Protein AF-A0A397FVL8-F1 (afdb_monomer_lite)

Structure (mmCIF, N/CA/C/O backbone):
data_AF-A0A397FVL8-F1
#
_entry.id   AF-A0A397FVL8-F1
#
loop_
_atom_site.group_PDB
_atom_site.id
_atom_site.type_symbol
_atom_site.label_atom_id
_atom_site.label_alt_id
_atom_site.label_comp_id
_atom_site.label_asym_id
_atom_site.label_entity_id
_atom_site.label_seq_id
_atom_site.pdbx_PDB_ins_code
_atom_site.Cartn_x
_atom_site.Cartn_y
_atom_site.Cartn_z
_atom_site.occupancy
_atom_site.B_iso_or_equiv
_atom_site.auth_seq_id
_atom_site.auth_comp_id
_atom_site.auth_asym_id
_atom_site.auth_atom_id
_atom_site.pdbx_PDB_model_num
ATOM 1 N N . MET A 1 1 ? -12.033 19.645 -13.662 1.00 43.03 1 MET A N 1
ATOM 2 C CA . MET A 1 1 ? -12.913 18.480 -13.437 1.00 43.03 1 MET A CA 1
ATOM 3 C C . MET A 1 1 ? -12.127 17.500 -12.601 1.00 43.03 1 MET A C 1
ATOM 5 O O . MET A 1 1 ? -11.025 17.160 -13.010 1.00 43.03 1 MET A O 1
ATOM 9 N N . SER A 1 2 ? -12.630 17.133 -11.425 1.00 49.84 2 SER A N 1
ATOM 10 C CA . SER A 1 2 ? -11.984 16.103 -10.616 1.00 49.84 2 SER A CA 1
ATOM 11 C C . SER A 1 2 ? -12.152 14.755 -11.331 1.00 49.84 2 SER A C 1
ATOM 13 O O . SER A 1 2 ? -13.277 14.443 -11.724 1.00 49.84 2 SER A O 1
ATOM 15 N N . PRO A 1 3 ? -11.069 14.006 -11.574 1.00 60.00 3 PRO A N 1
ATOM 16 C CA . PRO A 1 3 ? -11.120 12.704 -12.240 1.00 60.00 3 PRO A CA 1
ATOM 17 C C . PRO A 1 3 ? -12.027 11.721 -11.488 1.00 60.00 3 PRO A C 1
ATOM 19 O O . PRO A 1 3 ? -12.000 11.643 -10.261 1.00 60.00 3 PRO A O 1
ATOM 22 N N . THR A 1 4 ? -12.842 10.981 -12.236 1.00 72.25 4 THR A N 1
ATOM 23 C CA . THR A 1 4 ? -13.788 9.994 -11.704 1.00 72.25 4 THR A CA 1
ATOM 24 C C . THR A 1 4 ? -13.119 8.632 -11.491 1.00 72.25 4 THR A C 1
ATOM 26 O O . THR A 1 4 ? -12.040 8.349 -12.012 1.00 72.25 4 THR A O 1
ATOM 29 N N . ILE A 1 5 ? -13.784 7.724 -10.770 1.00 75.56 5 ILE A N 1
ATOM 30 C CA . ILE A 1 5 ? -13.320 6.334 -10.566 1.00 75.56 5 ILE A CA 1
ATOM 31 C C . ILE A 1 5 ? -13.047 5.614 -11.901 1.00 75.56 5 ILE A C 1
ATOM 33 O O . ILE A 1 5 ? -12.124 4.800 -11.998 1.00 75.56 5 ILE A O 1
ATOM 37 N N . VAL A 1 6 ? -13.854 5.897 -12.929 1.00 72.88 6 VAL A N 1
ATOM 38 C CA . VAL A 1 6 ? -13.701 5.317 -14.273 1.00 72.88 6 VAL A CA 1
ATOM 39 C C . VAL A 1 6 ? -12.415 5.819 -14.922 1.00 72.88 6 VAL A C 1
ATOM 41 O O . VAL A 1 6 ? -11.665 5.022 -15.488 1.00 72.88 6 VAL A O 1
ATOM 44 N N . ASP A 1 7 ? -12.116 7.107 -14.755 1.00 82.06 7 ASP A N 1
ATOM 45 C CA . ASP A 1 7 ? -10.897 7.720 -15.278 1.00 82.06 7 ASP A CA 1
ATOM 46 C C . ASP A 1 7 ? -9.655 7.102 -14.627 1.00 82.06 7 ASP A C 1
ATOM 48 O O . ASP A 1 7 ? -8.722 6.724 -15.328 1.00 82.06 7 ASP A O 1
ATOM 52 N N . VAL A 1 8 ? -9.667 6.887 -13.307 1.00 83.12 8 VAL A N 1
ATOM 53 C CA . VAL A 1 8 ? -8.550 6.259 -12.577 1.00 83.12 8 VAL A CA 1
ATOM 54 C C . VAL A 1 8 ? -8.207 4.870 -13.127 1.00 83.12 8 VAL A C 1
ATOM 56 O O . VAL A 1 8 ? -7.038 4.572 -13.378 1.00 83.12 8 VAL A O 1
ATOM 59 N N . LYS A 1 9 ? -9.213 4.015 -13.351 1.00 86.44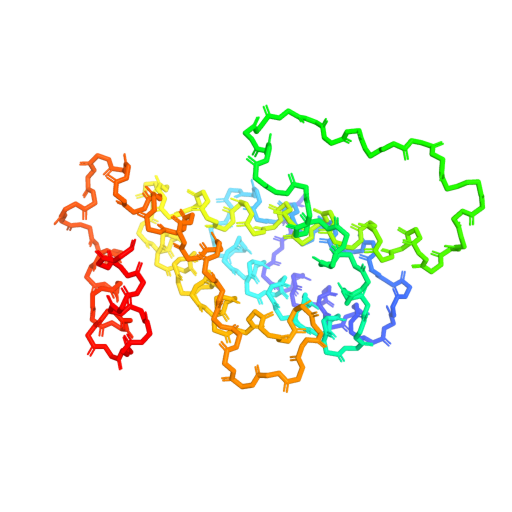 9 LYS A N 1
ATOM 60 C CA . LYS A 1 9 ? -8.989 2.661 -13.887 1.00 86.44 9 LYS A CA 1
ATOM 61 C C . LYS A 1 9 ? -8.515 2.684 -15.338 1.00 86.44 9 LYS A C 1
ATOM 63 O O . LYS A 1 9 ? -7.680 1.866 -15.719 1.00 86.44 9 LYS A O 1
ATOM 68 N N . HIS A 1 10 ? -9.036 3.609 -16.144 1.00 86.38 10 HIS A N 1
ATOM 69 C CA . HIS A 1 10 ? -8.598 3.774 -17.526 1.00 86.38 10 HIS A CA 1
ATOM 70 C C . HIS A 1 10 ? -7.135 4.235 -17.599 1.00 86.38 10 HIS A C 1
ATOM 72 O O . HIS A 1 10 ? -6.358 3.699 -18.389 1.00 86.38 10 HIS A O 1
ATOM 78 N N . LEU A 1 11 ? -6.737 5.168 -16.727 1.00 86.69 11 LEU A N 1
ATOM 79 C CA . LEU A 1 11 ? -5.349 5.612 -16.600 1.00 86.69 11 LEU A CA 1
ATOM 80 C C . LEU A 1 11 ? -4.424 4.466 -16.165 1.00 86.69 11 LEU A C 1
ATOM 82 O O . LEU A 1 11 ? -3.360 4.299 -16.755 1.00 86.69 11 LEU A O 1
ATOM 86 N N . GLU A 1 12 ? -4.836 3.634 -15.201 1.00 87.88 12 GLU A N 1
ATOM 87 C CA . GLU A 1 12 ? -4.066 2.446 -14.799 1.00 87.88 12 GLU A CA 1
ATOM 88 C C . GLU A 1 12 ? -3.819 1.493 -15.978 1.00 87.88 12 GLU A C 1
ATOM 90 O O . GLU A 1 12 ? -2.680 1.079 -16.204 1.00 87.88 12 GLU A O 1
ATOM 95 N N . ALA A 1 13 ? -4.869 1.146 -16.730 1.00 87.81 13 ALA A N 1
ATOM 96 C CA . ALA A 1 13 ? -4.757 0.245 -17.876 1.00 87.81 13 ALA A CA 1
ATOM 97 C C . ALA A 1 13 ? -3.792 0.805 -18.929 1.00 87.81 13 ALA A C 1
ATOM 99 O O . ALA A 1 13 ? -2.871 0.115 -19.363 1.00 87.81 13 ALA A O 1
ATOM 100 N N . LYS A 1 14 ? -3.934 2.095 -19.244 1.00 87.25 14 LYS A N 1
ATOM 101 C CA . LYS A 1 14 ? -3.094 2.800 -20.212 1.00 87.25 14 LYS A CA 1
ATOM 102 C C . LYS A 1 14 ? -1.607 2.796 -19.833 1.00 87.25 14 LYS A C 1
ATOM 104 O O . LYS A 1 14 ? -0.758 2.625 -20.702 1.00 87.25 14 LYS A O 1
ATOM 109 N N . ILE A 1 15 ? -1.283 2.954 -18.547 1.00 87.56 15 ILE A N 1
ATOM 110 C CA . ILE A 1 15 ? 0.105 2.895 -18.051 1.00 87.56 15 ILE A CA 1
ATOM 111 C C . ILE A 1 15 ? 0.676 1.475 -18.165 1.00 87.56 15 ILE A C 1
ATOM 113 O O . ILE A 1 15 ? 1.846 1.300 -18.500 1.00 87.56 15 ILE A O 1
ATOM 117 N N . LYS A 1 16 ? -0.135 0.448 -17.886 1.00 85.81 16 LYS A N 1
ATOM 118 C CA . LYS A 1 16 ? 0.300 -0.953 -17.990 1.00 85.81 16 LYS A CA 1
ATOM 119 C C . LYS A 1 16 ? 0.547 -1.382 -19.437 1.00 85.81 16 LYS A C 1
ATOM 121 O O . LYS A 1 16 ? 1.455 -2.181 -19.662 1.00 85.81 16 LYS A O 1
ATOM 126 N N . GLU A 1 17 ? -0.231 -0.851 -20.381 1.00 86.81 17 GLU A N 1
ATOM 127 C CA . GLU A 1 17 ? -0.099 -1.110 -21.820 1.00 86.81 17 GLU A CA 1
ATOM 128 C C . GLU A 1 17 ? 1.160 -0.475 -22.427 1.00 86.81 17 GLU A C 1
ATOM 130 O O . GLU A 1 17 ? 1.888 -1.158 -23.149 1.00 86.81 17 GLU A O 1
ATOM 135 N N . ASP A 1 18 ? 1.447 0.796 -22.118 1.00 77.62 18 ASP A N 1
ATOM 136 C CA . ASP A 1 18 ? 2.631 1.501 -22.627 1.00 77.62 18 ASP A CA 1
ATOM 137 C C . ASP A 1 18 ? 3.356 2.281 -21.507 1.00 77.62 18 ASP A C 1
ATOM 139 O O . ASP A 1 18 ? 2.818 3.272 -20.994 1.0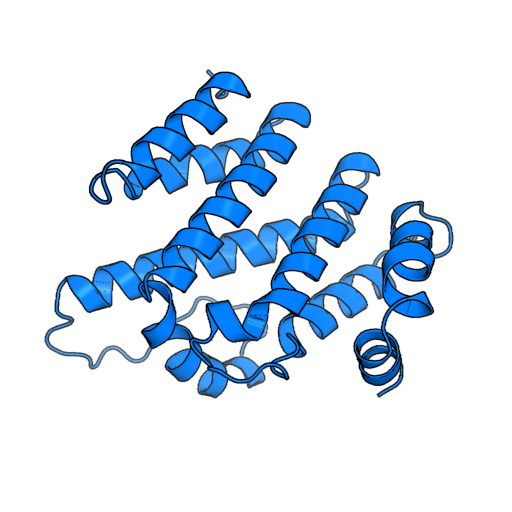0 77.62 18 ASP A O 1
ATOM 143 N N . PRO A 1 19 ? 4.611 1.912 -21.166 1.00 74.19 19 PRO A N 1
ATOM 144 C CA . PRO A 1 19 ? 5.439 2.635 -20.197 1.00 74.19 19 PRO A CA 1
ATOM 145 C C . PRO A 1 19 ? 5.617 4.128 -20.507 1.00 74.19 19 PRO A C 1
ATOM 147 O O . PRO A 1 19 ? 5.852 4.923 -19.598 1.00 74.19 19 PRO A O 1
ATOM 150 N N . LYS A 1 20 ? 5.456 4.562 -21.767 1.00 76.56 20 LYS A N 1
ATOM 151 C CA . LYS A 1 20 ? 5.494 5.989 -22.144 1.00 76.56 20 LYS A CA 1
ATOM 152 C C . LYS A 1 20 ? 4.400 6.812 -21.470 1.00 76.56 20 LYS A C 1
ATOM 154 O O . LYS A 1 20 ? 4.516 8.034 -21.372 1.00 76.56 20 LYS A O 1
ATOM 1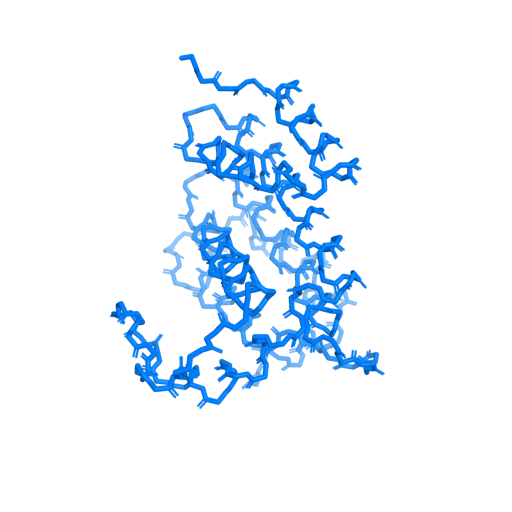59 N N . HIS A 1 21 ? 3.339 6.164 -21.000 1.00 83.25 21 HIS A N 1
ATOM 160 C CA . HIS A 1 21 ? 2.269 6.808 -20.258 1.00 83.25 21 HIS A CA 1
ATOM 161 C C . HIS A 1 21 ? 2.553 6.926 -18.757 1.00 83.25 21 HIS A C 1
ATOM 163 O O . HIS A 1 21 ? 1.685 7.408 -18.043 1.00 83.25 21 HIS A O 1
ATOM 169 N N . ALA A 1 22 ? 3.754 6.595 -18.264 1.00 80.69 22 ALA A N 1
ATOM 170 C CA . ALA A 1 22 ? 4.102 6.705 -16.843 1.00 80.69 22 ALA A CA 1
ATOM 171 C C . ALA A 1 22 ? 3.806 8.087 -16.224 1.00 80.69 22 ALA A C 1
ATOM 173 O O . ALA A 1 22 ? 3.403 8.156 -15.070 1.00 80.69 22 ALA A O 1
ATOM 174 N N . ASN A 1 23 ? 3.894 9.185 -16.985 1.00 83.44 23 ASN A N 1
ATOM 175 C CA . ASN A 1 23 ? 3.530 10.528 -16.501 1.00 83.44 23 ASN A CA 1
ATOM 176 C C . ASN A 1 23 ? 2.049 10.661 -16.086 1.00 83.44 23 ASN A C 1
ATOM 178 O O . ASN A 1 23 ? 1.703 11.524 -15.283 1.00 83.44 23 ASN A O 1
ATOM 182 N N . GLU A 1 24 ? 1.166 9.801 -16.599 1.00 86.81 24 GLU A N 1
ATOM 183 C CA . GLU A 1 24 ? -0.246 9.734 -16.207 1.00 86.81 24 GLU A CA 1
ATOM 184 C C . GLU A 1 24 ? -0.424 9.270 -14.748 1.00 86.81 24 GLU A C 1
ATOM 186 O O . GLU A 1 24 ? -1.456 9.552 -14.138 1.00 86.81 24 GLU A O 1
ATOM 191 N N . LEU A 1 25 ? 0.601 8.644 -14.149 1.00 88.00 25 LEU A N 1
ATOM 192 C CA . LEU A 1 25 ? 0.667 8.325 -12.718 1.00 88.00 25 LEU A CA 1
ATOM 193 C C . LEU A 1 25 ? 0.395 9.566 -11.855 1.00 88.00 25 LEU A C 1
ATOM 195 O O . LEU A 1 25 ? -0.306 9.472 -10.849 1.00 88.00 25 LEU A O 1
ATOM 199 N N . LEU A 1 26 ? 0.895 10.735 -12.276 1.00 87.50 26 LEU A N 1
ATOM 200 C CA . LEU A 1 26 ? 0.718 11.998 -11.558 1.00 87.50 26 LEU A CA 1
ATOM 201 C C . LEU A 1 26 ? -0.757 12.368 -11.422 1.00 87.50 26 LEU A C 1
ATOM 203 O O . LEU A 1 26 ? -1.184 12.786 -10.350 1.00 87.50 26 LEU A O 1
ATOM 207 N N . LYS A 1 27 ? -1.554 12.124 -12.467 1.00 88.31 27 LYS A N 1
ATOM 208 C CA . LYS A 1 27 ? -2.996 12.394 -12.438 1.00 88.31 27 LYS A CA 1
ATOM 209 C C . LYS A 1 27 ? -3.698 11.494 -11.431 1.00 88.31 27 LYS A C 1
ATOM 211 O O . LYS A 1 27 ? -4.581 11.950 -10.712 1.00 88.31 27 LYS A O 1
ATOM 216 N N . ILE A 1 28 ? -3.280 10.230 -11.322 1.00 87.94 28 ILE A N 1
ATOM 217 C CA . ILE A 1 28 ? -3.819 9.309 -10.313 1.00 87.94 28 ILE A CA 1
ATOM 218 C C . ILE A 1 28 ? -3.410 9.763 -8.900 1.00 87.94 28 ILE A C 1
ATOM 220 O O . ILE A 1 28 ? -4.226 9.734 -7.982 1.00 87.94 28 ILE A O 1
ATOM 224 N N . MET A 1 29 ? -2.184 10.258 -8.712 1.00 86.75 29 MET A N 1
ATOM 225 C CA . MET A 1 29 ? -1.751 10.824 -7.426 1.00 86.75 29 MET A CA 1
ATOM 226 C C . MET A 1 29 ? -2.513 12.103 -7.050 1.00 86.75 29 MET A C 1
ATOM 228 O O . MET A 1 29 ? -2.795 12.324 -5.874 1.00 86.75 29 MET A O 1
ATOM 232 N N . GLU A 1 30 ? -2.893 12.933 -8.022 1.00 87.44 30 GLU A N 1
ATOM 233 C CA . GLU A 1 30 ? -3.772 14.086 -7.790 1.00 87.44 30 GLU A CA 1
ATOM 234 C C . GLU A 1 30 ? -5.178 13.653 -7.352 1.00 87.44 30 GLU A C 1
ATOM 236 O O . GLU A 1 30 ? -5.755 14.288 -6.469 1.00 87.44 30 GLU A O 1
ATOM 241 N N . CYS A 1 31 ? -5.702 12.537 -7.882 1.00 86.12 31 CYS A N 1
ATOM 242 C CA . CYS A 1 31 ? -6.994 11.977 -7.458 1.00 86.12 31 CYS A CA 1
ATOM 243 C C . CYS A 1 31 ? -7.014 11.654 -5.961 1.00 86.12 31 CYS A C 1
ATOM 245 O O . CYS A 1 31 ? -8.029 11.873 -5.306 1.00 86.12 31 CYS A O 1
ATOM 247 N N . MET A 1 32 ? -5.899 11.153 -5.411 1.00 86.19 32 MET A N 1
ATOM 248 C CA . MET A 1 32 ? -5.799 10.867 -3.976 1.00 86.19 32 MET A CA 1
ATOM 249 C C . MET A 1 32 ? -6.008 12.122 -3.128 1.00 86.19 32 MET A C 1
ATOM 251 O O . MET A 1 32 ? -6.600 12.049 -2.064 1.00 86.19 32 MET A O 1
ATOM 255 N N . LYS A 1 33 ? -5.545 13.285 -3.591 1.00 83.19 33 LYS A N 1
ATOM 256 C CA . LYS A 1 33 ? -5.675 14.552 -2.855 1.00 83.19 33 LYS A CA 1
ATOM 257 C C . LYS A 1 33 ? -7.033 15.231 -3.072 1.00 83.19 33 LYS A C 1
ATOM 259 O O . LYS A 1 33 ? -7.261 16.320 -2.550 1.00 83.19 33 LYS A O 1
ATOM 264 N N . GLY A 1 34 ? -7.900 14.638 -3.890 1.00 79.81 34 GLY A N 1
ATOM 265 C CA . GLY A 1 34 ? -9.208 15.185 -4.220 1.00 79.81 34 GLY A CA 1
ATOM 266 C C . GLY A 1 34 ? -10.215 15.070 -3.074 1.00 79.81 34 GLY A C 1
ATOM 267 O O . GLY A 1 34 ? -10.059 14.284 -2.148 1.00 79.81 34 GLY A O 1
ATOM 268 N N . HIS A 1 35 ? -11.301 15.839 -3.174 1.00 77.19 35 HIS A N 1
ATOM 269 C CA . HIS A 1 35 ? -12.401 15.804 -2.201 1.00 77.19 35 HIS A CA 1
ATOM 270 C C . HIS A 1 35 ? -13.307 14.565 -2.329 1.00 77.19 35 HIS A C 1
ATOM 272 O O . HIS A 1 35 ? -14.053 14.254 -1.402 1.00 77.19 35 HIS A O 1
ATOM 278 N N . ASP A 1 36 ? -13.275 13.869 -3.471 1.00 87.50 36 ASP A N 1
ATOM 279 C CA . ASP A 1 36 ? -14.060 12.652 -3.682 1.00 87.50 36 ASP A CA 1
ATOM 280 C C . ASP A 1 36 ? -13.340 11.442 -3.076 1.00 87.50 36 ASP A C 1
ATOM 282 O O . ASP A 1 36 ? -12.400 10.894 -3.654 1.00 87.50 36 ASP A O 1
ATOM 286 N N . LYS A 1 37 ? -13.825 11.006 -1.910 1.00 87.38 37 LYS A N 1
ATOM 287 C CA . LYS A 1 37 ? -13.277 9.873 -1.153 1.00 87.38 37 LYS A CA 1
ATOM 288 C C . LYS A 1 37 ? -13.296 8.567 -1.947 1.00 87.38 37 LYS A C 1
ATOM 290 O O . LYS A 1 37 ? -12.355 7.784 -1.855 1.00 87.38 37 LYS A O 1
ATOM 295 N N . ALA A 1 38 ? -14.335 8.323 -2.746 1.00 88.12 38 ALA A N 1
ATOM 296 C CA . ALA A 1 38 ? -14.442 7.086 -3.511 1.00 88.12 38 ALA A CA 1
ATOM 297 C C . ALA A 1 38 ? -13.418 7.059 -4.657 1.00 88.12 38 ALA A C 1
ATOM 299 O O . ALA A 1 38 ? -12.767 6.036 -4.889 1.00 88.12 38 ALA A O 1
ATOM 300 N N . ALA A 1 39 ? -13.215 8.200 -5.323 1.00 87.50 39 ALA A N 1
ATOM 301 C CA . ALA A 1 39 ? -12.143 8.367 -6.302 1.00 87.50 39 ALA A CA 1
ATOM 302 C C . ALA A 1 39 ? -10.751 8.272 -5.655 1.00 87.50 39 ALA A C 1
ATOM 304 O O . ALA A 1 39 ? -9.866 7.622 -6.212 1.00 87.50 39 ALA A O 1
ATOM 305 N N . ALA A 1 40 ? -10.566 8.841 -4.462 1.00 89.69 40 ALA A N 1
ATOM 306 C CA . ALA A 1 40 ? -9.307 8.798 -3.723 1.00 89.69 40 ALA A CA 1
ATOM 307 C C . ALA A 1 40 ? -8.929 7.360 -3.305 1.00 89.69 40 ALA A C 1
ATOM 309 O O . ALA A 1 40 ? -7.795 6.927 -3.524 1.00 89.69 40 ALA A O 1
ATOM 310 N N . ILE A 1 41 ? -9.889 6.574 -2.801 1.00 91.38 41 ILE A N 1
ATOM 311 C CA . ILE A 1 41 ? -9.707 5.141 -2.504 1.00 91.38 41 ILE A CA 1
ATOM 312 C C . ILE A 1 41 ? -9.365 4.364 -3.781 1.00 91.38 41 ILE A C 1
ATOM 314 O O . ILE A 1 41 ? -8.419 3.573 -3.798 1.00 91.38 41 ILE A O 1
ATOM 318 N N . ALA A 1 42 ? -10.099 4.601 -4.874 1.00 90.12 42 ALA A N 1
ATOM 319 C CA . ALA A 1 42 ? -9.818 3.956 -6.154 1.00 90.12 42 ALA A CA 1
ATOM 320 C C . ALA A 1 42 ? -8.404 4.288 -6.662 1.00 90.12 42 ALA A C 1
ATOM 322 O O . ALA A 1 42 ? -7.717 3.409 -7.191 1.00 90.12 42 ALA A O 1
ATOM 323 N N . ALA A 1 43 ? -7.953 5.527 -6.465 1.00 91.50 43 ALA A N 1
ATOM 324 C C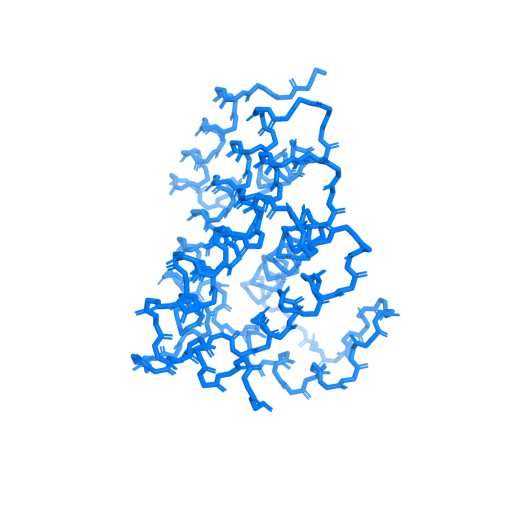A . ALA A 1 43 ? -6.617 5.982 -6.821 1.00 91.50 43 ALA A CA 1
ATOM 325 C C . ALA A 1 43 ? -5.533 5.277 -6.003 1.00 91.50 43 ALA A C 1
ATOM 327 O O . ALA A 1 43 ? -4.596 4.749 -6.599 1.00 91.50 43 ALA A O 1
ATOM 328 N N . VAL A 1 44 ? -5.694 5.166 -4.679 1.00 92.62 44 VAL A N 1
ATOM 329 C CA . VAL A 1 44 ? -4.762 4.416 -3.817 1.00 92.62 44 VAL A CA 1
ATOM 330 C C . VAL A 1 44 ? -4.604 2.977 -4.286 1.00 92.62 44 VAL A C 1
ATOM 332 O O . VAL A 1 44 ? -3.486 2.497 -4.473 1.00 92.62 44 VAL A O 1
ATOM 335 N N . GLN A 1 45 ? -5.724 2.296 -4.531 1.00 92.25 45 GLN A N 1
ATOM 336 C CA . GLN A 1 45 ? -5.703 0.901 -4.960 1.00 92.25 45 GLN A CA 1
ATOM 337 C C . GLN A 1 45 ? -5.041 0.733 -6.334 1.00 92.25 45 GLN A C 1
ATOM 339 O O . GLN A 1 45 ? -4.324 -0.239 -6.569 1.00 92.25 45 GLN A O 1
ATOM 344 N N . SER A 1 46 ? -5.256 1.686 -7.242 1.00 91.44 46 SER A N 1
ATOM 345 C CA . SER A 1 46 ? -4.654 1.669 -8.580 1.00 91.44 46 SER A CA 1
ATOM 346 C C . SER A 1 46 ? -3.154 1.957 -8.533 1.00 91.44 46 SER A C 1
ATOM 348 O O . SER A 1 46 ? -2.372 1.228 -9.139 1.00 91.44 46 SER A O 1
ATOM 350 N N . LEU A 1 47 ? -2.729 2.945 -7.741 1.00 91.75 47 LEU A N 1
ATOM 351 C CA . LEU A 1 47 ? -1.315 3.268 -7.535 1.00 91.75 47 LEU A CA 1
ATOM 352 C C . LEU A 1 47 ? -0.559 2.116 -6.885 1.00 91.75 47 LEU A C 1
ATOM 354 O O . LEU A 1 47 ? 0.513 1.763 -7.367 1.00 91.75 47 LEU A O 1
ATOM 358 N N . ARG A 1 48 ? -1.134 1.464 -5.867 1.00 92.12 48 ARG A N 1
ATOM 359 C CA . ARG A 1 48 ? -0.545 0.259 -5.268 1.00 92.12 48 ARG A CA 1
ATOM 360 C C . ARG A 1 48 ? -0.241 -0.795 -6.339 1.00 92.12 48 ARG A C 1
ATOM 362 O O . ARG A 1 48 ? 0.883 -1.289 -6.410 1.00 92.12 48 ARG A O 1
ATOM 369 N N . ARG A 1 49 ? -1.220 -1.115 -7.195 1.00 91.06 49 ARG A N 1
ATOM 370 C CA . ARG A 1 49 ? -1.052 -2.102 -8.277 1.00 91.06 49 ARG A CA 1
ATOM 371 C C . ARG A 1 49 ? -0.017 -1.670 -9.313 1.00 91.06 49 ARG A C 1
ATOM 373 O O . ARG A 1 49 ? 0.713 -2.522 -9.809 1.00 91.06 49 ARG A O 1
ATOM 380 N N . LEU A 1 50 ? 0.046 -0.383 -9.650 1.00 90.56 50 LEU A N 1
ATOM 381 C CA . LEU A 1 50 ? 1.048 0.150 -10.577 1.00 90.56 50 LEU A CA 1
ATOM 382 C C . LEU A 1 50 ? 2.456 0.055 -9.993 1.00 90.56 50 LEU A C 1
ATOM 384 O O . LEU A 1 50 ? 3.349 -0.467 -10.650 1.00 90.56 50 LEU A O 1
ATOM 388 N N . PHE A 1 51 ? 2.657 0.484 -8.748 1.00 89.00 51 PHE A N 1
ATOM 389 C CA . PHE A 1 51 ? 3.966 0.387 -8.105 1.00 89.00 51 PHE A CA 1
ATOM 390 C C . PHE A 1 51 ? 4.411 -1.060 -7.912 1.00 89.00 51 PHE A C 1
ATOM 392 O O . PHE A 1 51 ? 5.591 -1.348 -8.094 1.00 89.00 51 PHE A O 1
ATOM 399 N N . LEU A 1 52 ? 3.493 -1.981 -7.603 1.00 86.06 52 LEU A N 1
ATOM 400 C CA . LEU A 1 52 ? 3.817 -3.408 -7.579 1.00 86.06 52 LEU A CA 1
ATOM 401 C C . LEU A 1 52 ? 4.252 -3.905 -8.966 1.00 86.06 52 LEU A C 1
ATOM 403 O O . LEU A 1 52 ? 5.299 -4.532 -9.086 1.00 86.06 52 LEU A O 1
ATOM 407 N N . TYR A 1 53 ? 3.510 -3.552 -10.017 1.00 87.31 53 TYR A N 1
ATOM 408 C CA . TYR A 1 53 ? 3.857 -3.894 -11.399 1.00 87.31 53 TYR A CA 1
ATOM 409 C C . TYR A 1 53 ? 5.252 -3.381 -11.798 1.00 87.31 53 TYR A C 1
ATOM 411 O O . TYR A 1 53 ? 6.053 -4.122 -12.370 1.00 87.31 53 TYR A O 1
ATOM 419 N N . PHE A 1 54 ? 5.583 -2.137 -11.449 1.00 85.75 54 PHE A N 1
ATOM 420 C CA . PHE A 1 54 ? 6.910 -1.577 -11.698 1.00 85.75 54 PHE A CA 1
ATOM 421 C C . PHE A 1 54 ? 8.011 -2.274 -10.882 1.00 85.75 54 PHE A C 1
ATOM 423 O O . PHE A 1 54 ? 9.110 -2.504 -11.393 1.00 85.75 54 PHE A O 1
ATOM 430 N N . ALA A 1 55 ? 7.728 -2.662 -9.633 1.00 80.50 55 ALA A N 1
ATOM 431 C CA . ALA A 1 55 ? 8.658 -3.431 -8.805 1.00 80.50 55 ALA A CA 1
ATOM 432 C C . ALA A 1 55 ? 8.956 -4.813 -9.399 1.00 80.50 55 ALA A C 1
ATOM 434 O O . ALA A 1 55 ? 10.123 -5.199 -9.510 1.00 80.50 55 ALA A O 1
ATOM 435 N N . GLU A 1 56 ? 7.917 -5.530 -9.832 1.00 82.69 56 GLU A N 1
ATOM 436 C CA . GLU A 1 56 ? 8.027 -6.847 -10.468 1.00 82.69 56 GLU A CA 1
ATOM 437 C C . GLU A 1 56 ? 8.861 -6.785 -11.753 1.00 82.69 56 GLU A C 1
ATOM 439 O O . GLU A 1 56 ? 9.717 -7.643 -11.980 1.00 82.69 56 GLU A O 1
ATOM 444 N N . LYS A 1 57 ? 8.697 -5.716 -12.544 1.00 82.50 57 LYS A N 1
ATOM 445 C CA . LYS A 1 57 ? 9.519 -5.446 -13.735 1.00 82.50 57 LYS A CA 1
ATOM 446 C C . LYS A 1 57 ? 10.954 -5.020 -13.438 1.00 82.50 57 LYS A C 1
ATOM 448 O O . LYS A 1 57 ? 11.781 -4.975 -14.344 1.00 82.50 57 LYS A O 1
ATOM 453 N N . GLY A 1 58 ? 11.278 -4.744 -12.180 1.00 75.06 58 GLY A N 1
ATOM 454 C CA . GLY A 1 58 ? 12.610 -4.331 -11.767 1.00 75.06 58 GLY A CA 1
ATOM 455 C C . GLY A 1 58 ? 12.874 -2.828 -11.856 1.00 75.06 58 GLY A C 1
ATOM 456 O O . GLY A 1 58 ? 13.960 -2.400 -11.473 1.00 75.06 58 GLY A O 1
ATOM 457 N N . GLU A 1 59 ? 11.891 -2.028 -12.274 1.00 79.06 59 GLU A N 1
ATOM 458 C CA . GLU A 1 59 ? 12.012 -0.572 -12.464 1.00 79.06 59 GLU A CA 1
ATOM 459 C C . GLU A 1 59 ? 12.211 0.185 -11.135 1.00 79.06 59 GLU A C 1
ATOM 461 O O . GLU A 1 59 ? 12.676 1.321 -11.125 1.00 79.06 59 GLU A O 1
ATOM 466 N N . LEU A 1 60 ? 11.919 -0.460 -9.997 1.00 72.62 60 LEU A N 1
ATOM 467 C CA . LEU A 1 60 ? 12.124 0.087 -8.646 1.00 72.62 60 LEU A CA 1
ATOM 468 C C . LEU A 1 60 ? 13.351 -0.489 -7.904 1.00 72.62 60 LEU A C 1
ATOM 470 O O . LEU A 1 60 ? 13.716 0.017 -6.841 1.00 72.62 60 LEU A O 1
ATOM 474 N N . LYS A 1 61 ? 14.025 -1.520 -8.442 1.00 64.44 61 LYS A N 1
ATOM 475 C CA . LYS A 1 61 ? 15.052 -2.295 -7.706 1.00 64.44 61 LYS A CA 1
ATOM 476 C C . LYS A 1 61 ? 16.332 -1.511 -7.399 1.00 64.44 61 LYS A C 1
ATOM 478 O O . LYS A 1 61 ? 16.935 -1.714 -6.349 1.00 64.44 61 LYS A O 1
ATOM 483 N N . GLY A 1 62 ? 16.745 -0.605 -8.287 1.00 55.44 62 GLY A N 1
ATOM 484 C CA . GLY A 1 62 ? 18.018 0.120 -8.157 1.00 55.44 62 GLY A CA 1
ATOM 485 C C . GLY A 1 62 ? 18.055 1.154 -7.023 1.00 55.44 62 GLY A C 1
ATOM 486 O O . GLY A 1 62 ? 19.112 1.405 -6.450 1.00 55.44 62 GLY A O 1
ATOM 487 N N . MET A 1 63 ? 16.907 1.728 -6.651 1.00 59.31 63 MET A N 1
ATOM 488 C CA . MET A 1 63 ? 16.844 2.846 -5.695 1.00 59.31 63 MET A CA 1
ATOM 489 C C . MET A 1 63 ? 16.679 2.401 -4.237 1.00 59.31 63 MET A C 1
ATOM 491 O O . MET A 1 63 ? 17.134 3.100 -3.329 1.00 59.31 63 MET A O 1
ATOM 495 N N . SER A 1 64 ? 16.109 1.214 -3.989 1.00 53.28 64 SER A N 1
ATOM 496 C CA . SER A 1 64 ? 15.952 0.697 -2.623 1.00 53.28 64 SER A CA 1
ATOM 497 C C . SER A 1 64 ? 17.293 0.490 -1.908 1.00 53.28 64 SER A C 1
ATOM 499 O O . SER A 1 64 ? 17.362 0.677 -0.693 1.00 53.28 64 SER A O 1
ATOM 501 N N . ILE A 1 65 ? 18.340 0.077 -2.629 1.00 47.94 65 ILE A N 1
ATOM 502 C CA . ILE A 1 65 ? 19.671 -0.184 -2.055 1.00 47.94 65 ILE A CA 1
ATOM 503 C C . ILE A 1 65 ? 20.373 1.135 -1.715 1.00 47.94 65 ILE A C 1
ATOM 505 O O . ILE A 1 65 ? 20.971 1.261 -0.648 1.00 47.94 65 ILE A O 1
ATOM 509 N N . LEU A 1 66 ? 20.244 2.144 -2.581 1.00 46.44 66 LEU A N 1
ATOM 510 C CA . LEU A 1 66 ? 20.857 3.456 -2.370 1.00 46.44 66 LEU A CA 1
ATOM 511 C C . LEU A 1 66 ? 20.266 4.179 -1.154 1.00 46.44 66 LEU A C 1
ATOM 513 O O . LEU A 1 66 ? 20.995 4.845 -0.428 1.00 46.44 66 LEU A O 1
ATOM 517 N N . ILE A 1 67 ? 18.967 4.014 -0.892 1.00 49.53 67 ILE A N 1
ATOM 518 C CA . ILE A 1 67 ? 18.265 4.777 0.148 1.00 49.53 67 ILE A CA 1
ATOM 519 C C . ILE A 1 67 ? 18.233 4.044 1.499 1.00 49.53 67 ILE A C 1
ATOM 521 O O . ILE A 1 67 ? 18.234 4.705 2.538 1.00 49.53 67 ILE A O 1
ATOM 525 N N . SER A 1 68 ? 18.324 2.705 1.532 1.00 47.88 68 SER A N 1
ATOM 526 C CA . SER A 1 68 ? 18.475 1.953 2.795 1.00 47.88 68 SER A CA 1
ATOM 527 C C . SER A 1 68 ? 19.731 2.361 3.584 1.00 47.88 68 SER A C 1
ATOM 529 O O . SER A 1 68 ? 19.764 2.197 4.800 1.00 47.88 68 SER A O 1
ATOM 531 N N . SER A 1 69 ? 20.732 2.928 2.906 1.00 45.41 69 SER A N 1
ATOM 532 C CA . SER A 1 69 ? 21.952 3.484 3.507 1.00 45.41 69 SER A CA 1
ATOM 533 C C . SER A 1 69 ? 21.776 4.907 4.065 1.00 45.41 69 SER A C 1
ATOM 535 O O . SER A 1 69 ? 22.615 5.366 4.832 1.00 45.41 69 SER A O 1
ATOM 537 N N . ILE A 1 70 ? 20.707 5.619 3.683 1.00 41.03 70 ILE A N 1
ATOM 538 C CA . ILE A 1 70 ? 20.488 7.052 3.973 1.00 41.03 70 ILE A CA 1
ATOM 539 C C . ILE A 1 70 ? 19.329 7.254 4.972 1.00 41.03 70 ILE A C 1
ATOM 541 O O . ILE A 1 70 ? 19.268 8.255 5.684 1.00 41.03 70 ILE A O 1
ATOM 545 N N . LEU A 1 71 ? 18.418 6.284 5.078 1.00 44.78 71 LEU A N 1
ATOM 546 C CA . LEU A 1 71 ? 17.191 6.382 5.875 1.00 44.78 71 LEU A CA 1
ATOM 547 C C . LEU A 1 71 ? 17.331 6.574 7.399 1.00 44.78 71 LEU A C 1
ATOM 549 O O . LEU A 1 71 ? 16.430 7.209 7.950 1.00 44.78 71 LEU A O 1
ATOM 553 N N . PRO A 1 72 ? 18.416 6.179 8.104 1.00 43.75 72 PRO A N 1
ATOM 554 C CA . PRO A 1 72 ? 18.546 6.507 9.528 1.00 43.75 72 PRO A CA 1
ATOM 555 C C . PRO A 1 72 ? 18.603 8.020 9.818 1.00 43.75 72 PRO A C 1
ATOM 557 O O . PRO A 1 72 ? 18.452 8.422 10.967 1.00 43.75 72 PRO A O 1
ATOM 560 N N . LEU A 1 73 ? 18.829 8.859 8.798 1.00 39.25 73 LEU A N 1
ATOM 561 C CA . LEU A 1 73 ? 19.050 10.305 8.931 1.00 39.25 73 LEU A CA 1
ATOM 562 C C . LEU A 1 73 ? 17.853 11.174 8.501 1.00 39.25 73 LEU A C 1
ATOM 564 O O . LEU A 1 73 ? 17.913 12.395 8.622 1.00 39.25 73 LEU A O 1
ATOM 568 N N . LEU A 1 74 ? 16.764 10.590 7.992 1.00 42.00 74 LEU A N 1
ATOM 569 C CA . LEU A 1 74 ? 15.703 11.333 7.296 1.00 42.00 74 LEU A CA 1
ATOM 570 C C . LEU A 1 74 ? 14.455 11.571 8.164 1.00 42.00 74 LEU A C 1
ATOM 572 O O . LEU A 1 74 ? 13.352 11.123 7.857 1.00 42.00 74 LEU A O 1
ATOM 576 N N . THR A 1 75 ? 14.603 12.367 9.223 1.00 37.62 75 THR A N 1
ATOM 577 C CA . THR A 1 75 ? 13.506 13.226 9.696 1.00 37.62 75 THR A CA 1
ATOM 578 C C . THR A 1 75 ? 13.435 14.453 8.792 1.00 37.62 75 THR A C 1
ATOM 580 O O . THR A 1 75 ? 14.240 15.364 8.928 1.00 37.62 75 THR A O 1
ATOM 583 N N . ILE A 1 76 ? 12.489 14.425 7.850 1.00 47.03 76 ILE A N 1
ATOM 584 C CA . ILE A 1 76 ? 11.872 15.567 7.153 1.00 47.03 76 ILE A CA 1
ATOM 585 C C . ILE A 1 76 ? 12.807 16.771 6.928 1.00 47.03 76 ILE A C 1
ATOM 587 O O . ILE A 1 76 ? 12.777 17.744 7.674 1.00 47.03 76 ILE A O 1
ATOM 591 N N . SER A 1 77 ? 13.568 16.750 5.837 1.00 31.70 77 SER A N 1
ATOM 592 C CA . SER A 1 77 ? 13.796 17.949 5.027 1.00 31.70 77 SER A CA 1
ATOM 593 C C . SER A 1 77 ? 14.365 17.524 3.678 1.00 31.70 77 SER A C 1
ATOM 595 O O . SER A 1 77 ? 15.278 16.708 3.637 1.00 31.70 77 SER A O 1
ATOM 597 N N . TYR A 1 78 ? 13.742 18.009 2.603 1.00 36.28 78 TYR A N 1
ATOM 598 C CA . TYR A 1 78 ? 14.129 17.919 1.191 1.00 36.28 78 TYR A CA 1
ATOM 599 C C . TYR A 1 78 ? 15.427 17.156 0.895 1.00 36.28 78 TYR A C 1
ATOM 601 O O . TYR A 1 78 ? 16.527 17.623 1.176 1.00 36.28 78 TYR A O 1
ATOM 609 N N . VAL A 1 79 ? 15.284 15.989 0.268 1.00 38.06 79 VAL A N 1
ATOM 610 C CA . VAL A 1 79 ? 16.407 15.185 -0.209 1.00 38.06 79 VAL A CA 1
ATOM 611 C C . VAL A 1 79 ? 17.215 15.988 -1.236 1.00 38.06 79 VAL A C 1
ATOM 613 O O . VAL A 1 79 ? 16.805 16.140 -2.384 1.00 38.06 79 VAL A O 1
ATOM 616 N N . THR A 1 80 ? 18.401 16.447 -0.846 1.00 35.09 80 THR A N 1
ATOM 617 C CA . THR A 1 80 ? 19.516 16.699 -1.762 1.00 35.09 80 THR A CA 1
ATOM 618 C C . THR A 1 80 ? 20.437 15.480 -1.724 1.00 35.09 80 THR A C 1
ATOM 620 O O . THR A 1 80 ? 21.280 15.331 -0.844 1.00 35.09 80 THR A O 1
ATOM 623 N N . VAL A 1 81 ? 20.249 14.560 -2.679 1.00 43.75 81 VAL A N 1
ATOM 624 C CA . VAL A 1 81 ? 21.248 13.516 -2.975 1.00 43.75 81 VAL A CA 1
ATOM 625 C C . VAL A 1 81 ? 22.528 14.218 -3.453 1.00 43.75 81 VAL A C 1
ATOM 627 O O . VAL A 1 81 ? 22.410 15.150 -4.254 1.00 43.75 81 VAL A O 1
ATOM 630 N N . PRO A 1 82 ? 23.732 13.808 -3.004 1.00 34.84 82 PRO A N 1
ATOM 631 C CA . PRO A 1 82 ? 24.988 14.380 -3.477 1.00 34.84 82 PRO A CA 1
ATOM 632 C C . PRO A 1 82 ? 25.050 14.360 -5.008 1.00 34.84 82 PRO A C 1
ATOM 634 O O . PRO A 1 82 ? 24.877 13.331 -5.657 1.00 34.84 82 PRO A O 1
ATOM 637 N N . SER A 1 83 ? 25.267 15.541 -5.572 1.00 38.00 83 SER A N 1
ATOM 638 C CA . SER A 1 83 ? 25.151 15.890 -6.987 1.00 38.00 83 SER A CA 1
ATOM 639 C C . SER A 1 83 ? 26.348 15.457 -7.845 1.00 38.00 83 SER A C 1
ATOM 641 O O . SER A 1 83 ? 26.742 16.184 -8.746 1.00 38.00 83 SER A O 1
ATOM 643 N N . HIS A 1 84 ? 26.923 14.279 -7.595 1.00 39.88 84 HIS A N 1
ATOM 644 C CA . HIS A 1 84 ? 27.964 13.703 -8.455 1.00 39.88 84 HIS A CA 1
ATOM 645 C C . HIS A 1 84 ? 27.553 12.312 -8.948 1.00 39.88 84 HIS A C 1
ATOM 647 O O . HIS A 1 84 ? 28.115 11.288 -8.576 1.00 39.88 84 HIS A O 1
ATOM 653 N N . VAL A 1 85 ? 26.538 12.295 -9.810 1.00 45.19 85 VAL A N 1
ATOM 654 C CA . VAL A 1 85 ? 26.428 11.288 -10.870 1.00 45.19 85 VAL A CA 1
ATOM 655 C C . VAL A 1 85 ? 26.452 12.096 -12.160 1.00 45.19 85 VAL A C 1
ATOM 657 O O . VAL A 1 85 ? 25.412 12.483 -12.689 1.00 45.19 85 VAL A O 1
ATOM 660 N N . GLU A 1 86 ? 27.658 12.494 -12.563 1.00 45.75 86 GLU A N 1
ATOM 661 C CA . GLU A 1 86 ? 27.893 13.018 -13.906 1.00 45.75 86 GLU A CA 1
ATOM 662 C C . GLU A 1 86 ? 27.502 11.892 -14.877 1.00 45.75 86 GLU A C 1
ATOM 664 O O . GLU A 1 86 ? 28.009 10.778 -14.766 1.00 45.75 86 GLU A O 1
ATOM 669 N N . ASP A 1 87 ? 26.514 12.178 -15.726 1.00 47.62 87 ASP A N 1
ATOM 670 C CA . ASP A 1 87 ? 25.801 11.269 -16.636 1.00 47.62 87 ASP A CA 1
ATOM 671 C C . ASP A 1 87 ? 24.881 10.219 -15.986 1.00 47.62 87 ASP A C 1
ATOM 673 O O . ASP A 1 87 ? 25.077 9.006 -16.076 1.00 47.62 87 ASP A O 1
ATOM 677 N N . ALA A 1 88 ? 23.777 10.684 -15.391 1.00 54.22 88 ALA A N 1
ATOM 678 C CA . ALA A 1 88 ? 22.625 9.820 -15.142 1.00 54.22 88 ALA A CA 1
ATOM 679 C C . ALA A 1 88 ? 21.995 9.388 -16.482 1.00 54.22 88 ALA A C 1
ATOM 681 O O . ALA A 1 88 ? 21.242 10.144 -17.098 1.00 54.22 88 ALA A O 1
ATOM 682 N N . ASP A 1 89 ? 22.294 8.163 -16.925 1.00 70.75 89 ASP A N 1
ATOM 683 C CA . ASP A 1 89 ? 21.619 7.501 -18.049 1.00 70.75 89 ASP A CA 1
ATOM 684 C C . ASP A 1 89 ? 20.084 7.625 -17.893 1.00 70.75 89 ASP A C 1
ATOM 686 O O . ASP A 1 89 ? 19.590 7.467 -16.766 1.00 70.75 89 ASP A O 1
ATOM 690 N N . PRO A 1 90 ? 19.302 7.907 -18.957 1.00 74.00 90 PRO A N 1
ATOM 691 C CA . PRO A 1 90 ? 17.859 8.154 -18.860 1.00 74.00 90 PRO A CA 1
ATOM 692 C C . PRO A 1 90 ? 17.066 7.096 -18.079 1.00 74.00 90 PRO A C 1
ATOM 694 O O . PRO A 1 90 ? 16.061 7.424 -17.447 1.00 74.00 90 PRO A O 1
ATOM 697 N N . ILE A 1 91 ? 17.530 5.843 -18.065 1.00 75.81 91 ILE A N 1
ATOM 698 C CA . ILE A 1 91 ? 16.914 4.746 -17.306 1.00 75.81 91 ILE A CA 1
ATOM 699 C C . ILE A 1 91 ? 17.069 4.967 -15.795 1.00 75.81 91 ILE A C 1
ATOM 701 O O . ILE A 1 91 ? 16.124 4.765 -15.027 1.00 75.81 91 ILE A O 1
ATOM 705 N N . SER A 1 92 ? 18.244 5.422 -15.353 1.00 75.06 92 SER A N 1
ATOM 706 C CA . SER A 1 92 ? 18.511 5.738 -13.946 1.00 75.06 92 SER A CA 1
ATOM 707 C C . SER A 1 92 ? 17.700 6.949 -13.470 1.00 75.06 92 SER A C 1
ATOM 709 O O . SER A 1 92 ? 17.140 6.922 -12.373 1.00 75.06 92 SER A O 1
ATOM 711 N N . ALA A 1 93 ? 17.548 7.968 -14.324 1.00 78.94 93 ALA A N 1
ATOM 712 C CA . ALA A 1 93 ? 16.723 9.141 -14.048 1.00 78.94 93 ALA A CA 1
ATOM 713 C C . ALA A 1 93 ? 15.234 8.776 -13.925 1.00 78.94 93 ALA A C 1
ATOM 715 O O . ALA A 1 93 ? 14.571 9.210 -12.982 1.00 78.94 93 ALA A O 1
ATOM 716 N N . TYR A 1 94 ? 14.725 7.925 -14.823 1.00 81.88 94 TYR A N 1
ATOM 717 C CA . TYR A 1 94 ? 13.359 7.402 -14.751 1.00 81.88 94 TYR A CA 1
ATOM 718 C C . TYR A 1 94 ? 13.127 6.564 -13.486 1.00 81.88 94 TYR A C 1
ATOM 720 O O . TYR A 1 94 ? 12.156 6.788 -12.767 1.00 81.88 94 TYR A O 1
ATOM 728 N N . SER A 1 95 ? 14.050 5.656 -13.158 1.00 80.69 95 SER A N 1
ATOM 729 C CA . SER A 1 95 ? 13.950 4.814 -11.956 1.00 80.69 95 SER A CA 1
ATOM 730 C C . SER A 1 95 ? 13.952 5.654 -10.674 1.00 80.69 95 SER A C 1
ATOM 732 O O . SER A 1 95 ? 13.185 5.391 -9.745 1.00 80.69 95 SER A O 1
ATOM 734 N N . LYS A 1 96 ? 14.783 6.706 -10.629 1.00 81.62 96 LYS A N 1
ATOM 735 C CA . LYS A 1 96 ? 14.805 7.675 -9.529 1.00 81.62 96 LYS A CA 1
ATOM 736 C C . LYS A 1 96 ? 13.475 8.412 -9.405 1.00 81.62 96 LYS A C 1
ATOM 738 O O . LYS A 1 96 ? 12.906 8.439 -8.317 1.00 81.62 96 LYS A O 1
ATOM 743 N N . TRP A 1 97 ? 12.974 8.962 -10.510 1.00 85.81 97 TRP A N 1
ATOM 744 C CA . TRP A 1 97 ? 11.684 9.647 -10.546 1.00 85.81 97 TRP A CA 1
ATOM 745 C C . TRP A 1 97 ? 10.562 8.731 -10.047 1.00 85.81 97 TRP A C 1
ATOM 747 O O . TRP A 1 97 ? 9.797 9.112 -9.164 1.00 85.81 97 TRP A O 1
ATOM 757 N N . LEU A 1 98 ? 10.497 7.492 -10.534 1.00 85.38 98 LEU A N 1
ATOM 758 C CA . LEU A 1 98 ? 9.454 6.544 -10.155 1.00 85.38 98 LEU A CA 1
ATOM 759 C C . LEU A 1 98 ? 9.513 6.185 -8.664 1.00 85.38 98 LEU A C 1
ATOM 761 O O . LEU A 1 98 ? 8.479 6.101 -7.997 1.00 85.38 98 LEU A O 1
ATOM 765 N N . TRP A 1 99 ? 10.722 6.037 -8.121 1.00 84.38 99 TRP A N 1
ATOM 766 C CA . TRP A 1 99 ? 10.928 5.792 -6.698 1.00 84.38 99 TRP A CA 1
ATOM 767 C C . TRP A 1 99 ? 10.491 6.973 -5.821 1.00 84.38 99 TRP A C 1
ATOM 769 O O . TRP A 1 99 ? 9.841 6.769 -4.798 1.00 84.38 99 TRP A O 1
ATOM 779 N N . GLU A 1 100 ? 10.807 8.211 -6.206 1.00 84.75 100 GLU A N 1
ATOM 780 C CA . GLU A 1 100 ? 10.362 9.409 -5.478 1.00 84.75 100 GLU A CA 1
ATOM 781 C C . GLU A 1 100 ? 8.829 9.470 -5.389 1.00 84.75 100 GLU A C 1
ATOM 783 O O . GLU A 1 100 ? 8.274 9.744 -4.322 1.00 84.75 100 GLU A O 1
ATOM 788 N N . HIS A 1 101 ? 8.138 9.119 -6.477 1.00 88.88 101 HIS A N 1
ATOM 789 C CA . HIS A 1 101 ? 6.676 9.061 -6.508 1.00 88.88 101 HIS A CA 1
ATOM 790 C C . HIS A 1 101 ? 6.120 7.908 -5.669 1.00 88.88 101 HIS A C 1
ATOM 792 O O . HIS A 1 101 ? 5.108 8.092 -4.991 1.00 88.88 101 HIS A O 1
ATOM 798 N N . TYR A 1 102 ? 6.797 6.757 -5.637 1.00 87.38 102 TYR A N 1
ATOM 799 C CA . TYR A 1 102 ? 6.460 5.662 -4.725 1.00 87.38 102 TYR A CA 1
ATOM 800 C C . TYR A 1 102 ? 6.584 6.085 -3.254 1.00 87.38 102 TYR A C 1
ATOM 802 O O . TYR A 1 102 ? 5.673 5.845 -2.462 1.00 87.38 102 TYR A O 1
ATOM 810 N N . VAL A 1 103 ? 7.674 6.762 -2.879 1.00 85.12 103 VAL A N 1
ATOM 811 C CA . VAL A 1 103 ? 7.879 7.253 -1.506 1.00 85.12 103 VAL A CA 1
ATOM 812 C C . VAL A 1 103 ? 6.820 8.288 -1.126 1.00 85.12 103 VAL A C 1
ATOM 814 O O . VAL A 1 103 ? 6.284 8.236 -0.016 1.00 85.12 103 VAL A O 1
ATOM 817 N N . ALA A 1 104 ? 6.490 9.209 -2.034 1.00 86.62 104 ALA A N 1
ATOM 818 C CA . ALA A 1 104 ? 5.427 10.186 -1.823 1.00 86.62 104 ALA A CA 1
ATOM 819 C C . ALA A 1 104 ? 4.062 9.499 -1.639 1.00 86.62 104 ALA A C 1
ATOM 821 O O . ALA A 1 104 ? 3.350 9.807 -0.685 1.00 86.62 104 ALA A O 1
ATOM 822 N N . PHE A 1 105 ? 3.738 8.523 -2.493 1.00 90.69 105 PHE A N 1
ATOM 823 C CA . PHE A 1 105 ? 2.535 7.698 -2.378 1.00 90.69 105 PHE A CA 1
ATOM 824 C C . PHE A 1 105 ? 2.455 6.984 -1.024 1.00 90.69 105 PHE A C 1
ATOM 826 O O . PHE A 1 105 ? 1.463 7.139 -0.314 1.00 90.69 105 PHE A O 1
ATOM 833 N N . LEU A 1 106 ? 3.506 6.259 -0.631 1.00 89.75 106 LEU A N 1
ATOM 834 C CA . LEU A 1 106 ? 3.543 5.533 0.638 1.00 89.75 106 LEU A CA 1
ATOM 835 C C . LEU A 1 106 ? 3.393 6.480 1.834 1.00 89.75 106 LEU A C 1
ATOM 837 O O . LEU A 1 106 ? 2.682 6.169 2.786 1.00 89.75 106 LEU A O 1
ATOM 841 N N . SER A 1 107 ? 4.019 7.656 1.772 1.00 87.81 107 SER A N 1
ATOM 842 C CA . SER A 1 107 ? 3.893 8.674 2.819 1.00 87.81 107 SER A CA 1
ATOM 843 C C . SER A 1 107 ? 2.454 9.182 2.943 1.00 87.81 107 SER A C 1
ATOM 845 O O . SER A 1 107 ? 1.958 9.321 4.058 1.00 87.81 107 SER A O 1
ATOM 847 N N . SER A 1 108 ? 1.761 9.407 1.820 1.00 90.31 108 SER A N 1
ATOM 848 C CA . SER A 1 108 ? 0.339 9.776 1.819 1.00 90.31 108 SER A CA 1
ATOM 849 C C . SER A 1 108 ? -0.555 8.662 2.364 1.00 90.31 108 SER A C 1
ATOM 851 O O . SER A 1 108 ? -1.436 8.944 3.169 1.00 90.31 108 SER A O 1
ATOM 853 N N . VAL A 1 109 ? -0.306 7.404 1.985 1.00 90.69 109 VAL A N 1
ATOM 854 C CA . VAL A 1 109 ? -1.046 6.250 2.521 1.00 90.69 109 VAL A CA 1
ATOM 855 C C . VAL A 1 109 ? -0.865 6.148 4.033 1.00 90.69 109 VAL A C 1
ATOM 857 O O . VAL A 1 109 ? -1.845 6.006 4.748 1.00 90.69 109 VAL A O 1
ATOM 860 N N . ILE A 1 110 ? 0.360 6.266 4.549 1.00 89.44 110 ILE A N 1
ATOM 861 C CA . ILE A 1 110 ? 0.592 6.204 5.998 1.00 89.44 110 ILE A CA 1
ATOM 862 C C . ILE A 1 110 ? -0.116 7.363 6.708 1.00 89.44 110 ILE A C 1
ATOM 864 O O . ILE A 1 110 ? -0.757 7.129 7.725 1.00 89.44 110 ILE A O 1
ATOM 868 N N . ALA A 1 111 ? -0.071 8.586 6.168 1.00 88.81 111 ALA A N 1
ATOM 869 C CA . ALA A 1 111 ? -0.759 9.733 6.766 1.00 88.81 111 ALA A CA 1
ATOM 870 C C . ALA A 1 111 ? -2.278 9.511 6.913 1.00 88.81 111 ALA A C 1
ATOM 872 O O . ALA A 1 111 ? -2.850 9.882 7.936 1.00 88.81 111 ALA A O 1
ATOM 873 N N . TRP A 1 112 ? -2.912 8.831 5.949 1.00 90.56 112 TRP A N 1
ATOM 874 C CA . TRP A 1 112 ? -4.345 8.518 5.989 1.00 90.56 112 TRP A CA 1
ATOM 875 C C . TRP A 1 112 ? -4.783 7.631 7.153 1.00 90.56 112 TRP A C 1
ATOM 877 O O . TRP A 1 112 ? -5.958 7.630 7.502 1.00 90.56 112 TRP A O 1
ATOM 887 N N . ILE A 1 113 ? -3.860 6.917 7.801 1.00 89.19 113 ILE A N 1
ATOM 888 C CA . ILE A 1 113 ? -4.161 6.109 8.994 1.00 89.19 113 ILE A CA 1
ATOM 889 C C . ILE A 1 113 ? -4.654 6.986 10.160 1.00 89.19 113 ILE A C 1
ATOM 891 O O . ILE A 1 113 ? -5.321 6.484 11.060 1.00 89.19 113 ILE A O 1
ATOM 895 N N . SER A 1 114 ? -4.357 8.289 10.144 1.00 85.25 114 SER A N 1
ATOM 896 C CA . SER A 1 114 ? -4.799 9.250 11.164 1.00 85.25 114 SER A CA 1
ATOM 897 C C . SER A 1 114 ? -5.786 10.298 10.655 1.00 85.25 114 SER A C 1
ATOM 899 O O . SER A 1 114 ? -6.024 11.270 11.361 1.00 85.25 114 SER A O 1
ATOM 901 N N . GLU A 1 115 ? -6.338 10.131 9.454 1.00 85.06 115 GLU A N 1
ATOM 902 C CA . GLU A 1 115 ? -7.423 10.990 8.957 1.00 85.06 115 GLU A CA 1
ATOM 903 C C . GLU A 1 115 ? -8.724 10.704 9.705 1.00 85.06 115 GLU A C 1
ATOM 905 O O . GLU A 1 115 ? -8.911 9.601 10.200 1.00 85.06 115 GLU A O 1
ATOM 910 N N . ASP A 1 116 ? -9.660 11.647 9.745 1.00 82.81 116 ASP A N 1
ATOM 911 C CA . ASP A 1 116 ? -10.901 11.484 10.524 1.00 82.81 116 ASP A CA 1
ATOM 912 C C . ASP A 1 116 ? -11.889 10.460 9.920 1.00 82.81 116 ASP A C 1
ATOM 914 O O . ASP A 1 116 ? -12.872 10.080 10.553 1.00 82.81 116 ASP A O 1
ATOM 918 N N . ASP A 1 117 ? -11.664 10.016 8.681 1.00 87.25 117 ASP A N 1
ATOM 919 C CA . ASP A 1 117 ? -12.560 9.106 7.965 1.00 87.25 117 ASP A CA 1
ATOM 920 C C . ASP A 1 117 ? -12.140 7.635 8.113 1.00 87.25 117 ASP A C 1
ATOM 922 O O . ASP A 1 117 ? -11.107 7.216 7.590 1.00 87.25 117 ASP A O 1
ATOM 926 N N . GLU A 1 118 ? -12.981 6.830 8.767 1.00 88.00 118 GLU A N 1
ATOM 927 C CA . GLU A 1 118 ? -12.715 5.409 9.042 1.00 88.00 118 GLU A CA 1
ATOM 928 C C . GLU A 1 118 ? -12.471 4.585 7.767 1.00 88.00 118 GLU A C 1
ATOM 930 O O . GLU A 1 118 ? -11.581 3.731 7.733 1.00 88.00 118 GLU A O 1
ATOM 935 N N . ALA A 1 119 ? -13.194 4.866 6.676 1.00 89.12 119 ALA A N 1
ATOM 936 C CA . ALA A 1 119 ? -13.019 4.137 5.423 1.00 89.12 119 ALA A CA 1
ATOM 937 C C . ALA A 1 119 ? -11.655 4.438 4.780 1.00 89.12 119 ALA A C 1
ATOM 939 O O . ALA A 1 119 ? -11.006 3.522 4.257 1.00 89.12 119 ALA A O 1
ATOM 940 N N . LEU A 1 120 ? -11.190 5.692 4.846 1.00 90.19 120 LEU A N 1
ATOM 941 C CA . LEU A 1 120 ? -9.840 6.071 4.423 1.00 90.19 120 LEU A CA 1
ATOM 942 C C . LEU A 1 120 ? -8.775 5.440 5.324 1.00 90.19 120 LEU A C 1
ATOM 944 O O . LEU A 1 120 ? -7.837 4.842 4.793 1.00 90.19 120 LEU A O 1
ATOM 948 N N . GLN A 1 121 ? -8.945 5.488 6.649 1.00 91.25 121 GLN A N 1
ATOM 949 C CA . GLN A 1 121 ? -8.014 4.887 7.611 1.00 91.25 121 GLN A CA 1
ATOM 950 C C . GLN A 1 121 ? -7.843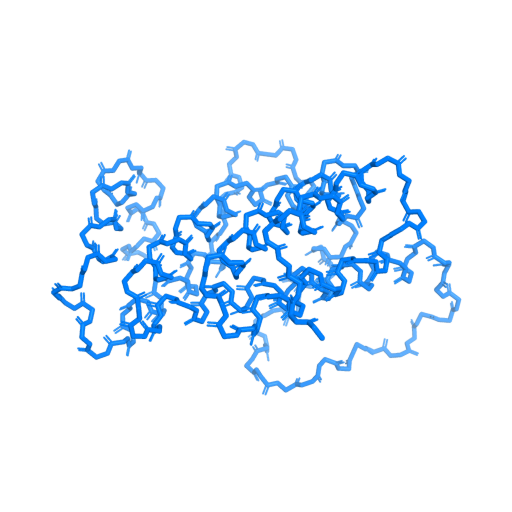 3.380 7.385 1.00 91.25 121 GLN A C 1
ATOM 952 O O . GLN A 1 121 ? -6.721 2.880 7.287 1.00 91.25 121 GLN A O 1
ATOM 957 N N . VAL A 1 122 ? -8.950 2.638 7.270 1.00 91.25 122 VAL A N 1
ATOM 958 C CA . VAL A 1 122 ? -8.931 1.183 7.063 1.00 91.25 122 VAL A CA 1
ATOM 959 C C . VAL A 1 122 ? -8.332 0.838 5.700 1.00 91.25 122 VAL A C 1
ATOM 961 O O . VAL A 1 122 ? -7.503 -0.069 5.598 1.00 91.25 122 VAL A O 1
ATOM 964 N N . THR A 1 123 ? -8.695 1.576 4.645 1.00 93.06 123 THR A N 1
ATOM 965 C CA . THR A 1 123 ? -8.105 1.391 3.308 1.00 93.06 123 THR A CA 1
ATOM 966 C C . THR A 1 123 ? -6.597 1.625 3.334 1.00 93.06 123 THR A C 1
ATOM 968 O O . THR A 1 123 ? -5.834 0.845 2.755 1.00 93.06 123 THR A O 1
ATOM 971 N N . ALA A 1 124 ? -6.163 2.684 4.010 1.00 92.44 124 ALA A N 1
ATOM 972 C CA . ALA A 1 124 ? -4.766 3.045 4.158 1.00 92.44 124 ALA A CA 1
ATOM 973 C C . ALA A 1 124 ? -3.976 1.984 4.923 1.00 92.44 124 ALA A C 1
ATOM 975 O O . ALA A 1 124 ? -2.933 1.542 4.444 1.00 92.44 124 ALA A O 1
ATOM 976 N N . LEU A 1 125 ? -4.507 1.514 6.056 1.00 93.00 125 LEU A N 1
ATOM 977 C CA . LEU A 1 125 ? -3.894 0.456 6.851 1.00 93.00 125 LEU A CA 1
ATOM 978 C C . LEU A 1 125 ? -3.697 -0.818 6.026 1.00 93.00 125 LEU A C 1
ATOM 980 O O . LEU A 1 125 ? -2.583 -1.335 5.965 1.00 93.00 125 LEU A O 1
ATOM 984 N N . ARG A 1 126 ? -4.755 -1.308 5.365 1.00 94.50 126 ARG A N 1
ATOM 985 C CA . ARG A 1 126 ? -4.675 -2.522 4.537 1.00 94.50 126 ARG A CA 1
ATOM 986 C C . ARG A 1 126 ? -3.643 -2.362 3.424 1.00 94.50 126 ARG A C 1
ATOM 988 O O . ARG A 1 126 ? -2.770 -3.208 3.269 1.00 94.50 126 ARG A O 1
ATOM 995 N N . THR A 1 127 ? -3.677 -1.228 2.724 1.00 93.25 127 THR A N 1
ATOM 996 C CA . THR A 1 127 ? -2.717 -0.923 1.651 1.00 93.25 127 THR A CA 1
ATOM 997 C C . THR A 1 127 ? -1.277 -0.893 2.174 1.00 93.25 127 THR A C 1
ATOM 999 O O . THR A 1 127 ? -0.380 -1.458 1.552 1.00 93.25 127 THR A O 1
ATOM 1002 N N . ALA A 1 128 ? -1.034 -0.258 3.324 1.00 90.50 128 ALA A N 1
ATOM 1003 C CA . ALA A 1 128 ? 0.295 -0.179 3.919 1.00 90.50 128 ALA A CA 1
ATOM 1004 C C . ALA A 1 128 ? 0.806 -1.557 4.366 1.00 90.50 128 ALA A C 1
ATOM 1006 O O . ALA A 1 128 ? 1.965 -1.886 4.120 1.00 90.50 128 ALA A O 1
ATOM 1007 N N . MET A 1 129 ? -0.053 -2.385 4.966 1.00 90.88 129 MET A N 1
ATOM 1008 C CA . MET A 1 129 ? 0.309 -3.742 5.382 1.00 90.88 129 MET A CA 1
ATOM 1009 C C . MET A 1 129 ? 0.574 -4.671 4.192 1.00 90.88 129 MET A C 1
ATOM 1011 O O . MET A 1 129 ? 1.491 -5.487 4.245 1.00 90.88 129 MET A O 1
ATOM 1015 N N . GLU A 1 130 ? -0.148 -4.511 3.082 1.00 89.94 130 GLU A N 1
ATOM 1016 C CA . GLU A 1 130 ? 0.166 -5.217 1.836 1.00 89.94 130 GLU A CA 1
ATOM 1017 C C . GLU A 1 130 ? 1.545 -4.820 1.290 1.00 89.94 130 GLU A C 1
ATOM 1019 O O . GLU A 1 130 ? 2.294 -5.681 0.831 1.00 89.94 130 GLU A O 1
ATOM 1024 N N . ILE A 1 131 ? 1.916 -3.539 1.384 1.00 87.31 131 ILE A N 1
ATOM 1025 C CA . ILE A 1 131 ? 3.255 -3.063 1.005 1.00 87.31 131 ILE A CA 1
ATOM 1026 C C . ILE A 1 131 ? 4.329 -3.641 1.940 1.00 87.31 131 ILE A C 1
ATOM 1028 O O . ILE A 1 131 ? 5.382 -4.058 1.459 1.00 87.31 131 ILE A O 1
ATOM 1032 N N . VAL A 1 132 ? 4.067 -3.720 3.253 1.00 85.75 132 VAL A N 1
ATOM 1033 C CA . VAL A 1 132 ? 4.962 -4.365 4.236 1.00 85.75 132 VAL A CA 1
ATOM 1034 C C . VAL A 1 132 ? 5.205 -5.830 3.872 1.00 85.75 132 VAL A C 1
ATOM 1036 O O . VAL A 1 132 ? 6.357 -6.265 3.852 1.00 85.75 132 VAL A O 1
ATOM 1039 N N . ALA A 1 133 ? 4.142 -6.569 3.548 1.00 83.12 133 ALA A N 1
ATOM 1040 C CA . ALA A 1 133 ? 4.223 -7.978 3.165 1.00 83.12 133 ALA A CA 1
ATOM 1041 C C . ALA A 1 133 ? 4.971 -8.185 1.836 1.00 83.12 133 ALA A C 1
ATOM 1043 O O . ALA A 1 133 ? 5.656 -9.186 1.649 1.00 83.12 133 ALA A O 1
ATOM 1044 N N . GLN A 1 134 ? 4.871 -7.228 0.912 1.00 80.31 134 GLN A N 1
ATOM 1045 C CA . GLN A 1 134 ? 5.488 -7.297 -0.415 1.00 80.31 134 GLN A CA 1
ATOM 1046 C C . GLN A 1 134 ? 6.856 -6.599 -0.483 1.00 80.31 134 GLN A C 1
ATOM 1048 O O . GLN A 1 134 ? 7.416 -6.441 -1.571 1.00 80.31 134 GLN A O 1
ATOM 1053 N N . GLN A 1 135 ? 7.427 -6.170 0.649 1.00 71.38 135 GLN A N 1
ATOM 1054 C CA . GLN A 1 135 ? 8.625 -5.330 0.641 1.00 71.38 135 GLN A CA 1
ATOM 1055 C C . GLN A 1 135 ? 9.845 -6.035 0.026 1.00 71.38 135 GLN A C 1
ATOM 1057 O O . GLN A 1 135 ? 10.638 -5.373 -0.642 1.00 71.38 135 GLN A O 1
ATOM 1062 N N . GLY A 1 136 ? 9.961 -7.363 0.134 1.00 64.12 136 GLY A N 1
ATOM 1063 C CA . GLY A 1 136 ? 10.964 -8.145 -0.607 1.00 64.12 136 GLY A CA 1
ATOM 1064 C C . GLY A 1 136 ? 10.934 -7.904 -2.118 1.00 64.12 136 GLY A C 1
ATOM 1065 O O . GLY A 1 136 ? 11.971 -7.624 -2.724 1.00 64.12 136 GLY A O 1
ATOM 1066 N N . THR A 1 137 ? 9.734 -7.882 -2.701 1.00 68.38 137 THR A N 1
ATOM 1067 C CA . THR A 1 137 ? 9.494 -7.598 -4.121 1.00 68.38 137 THR A CA 1
ATOM 1068 C C . THR A 1 137 ? 9.925 -6.178 -4.489 1.00 68.38 137 THR A C 1
ATOM 1070 O O . THR A 1 137 ? 10.673 -5.990 -5.448 1.00 68.38 137 THR A O 1
ATOM 1073 N N . TYR A 1 138 ? 9.537 -5.178 -3.688 1.00 65.56 138 TYR A N 1
ATOM 1074 C CA . TYR A 1 138 ? 9.913 -3.771 -3.902 1.00 65.56 138 TYR A CA 1
ATOM 1075 C C . TYR A 1 138 ? 11.421 -3.523 -3.787 1.00 65.56 138 TYR A C 1
ATOM 1077 O O . TYR A 1 138 ? 11.968 -2.689 -4.507 1.00 65.56 138 TYR A O 1
ATOM 1085 N N . LYS A 1 139 ? 12.110 -4.261 -2.909 1.00 63.53 139 LYS A N 1
ATOM 1086 C CA . LYS A 1 139 ? 13.568 -4.178 -2.745 1.00 63.53 139 LYS A CA 1
ATOM 1087 C C . LYS A 1 139 ? 14.346 -5.016 -3.765 1.00 63.53 139 LYS A C 1
ATOM 1089 O O . LYS A 1 139 ? 15.573 -4.981 -3.766 1.00 63.53 139 LYS A O 1
ATOM 1094 N N . GLY A 1 140 ? 13.661 -5.785 -4.615 1.00 57.91 140 GLY A N 1
ATOM 1095 C CA . GLY A 1 140 ? 14.298 -6.714 -5.548 1.00 57.91 140 GLY A CA 1
ATOM 1096 C C . GLY A 1 140 ? 15.043 -7.866 -4.882 1.00 57.91 140 GLY A C 1
ATOM 1097 O O . GLY A 1 140 ? 15.884 -8.489 -5.529 1.00 57.91 140 GLY A O 1
ATOM 1098 N N . LEU A 1 141 ? 14.753 -8.137 -3.610 1.00 52.34 141 LEU A N 1
ATOM 1099 C CA . LEU A 1 141 ? 15.365 -9.205 -2.836 1.00 52.34 141 LEU A CA 1
ATOM 1100 C C . LEU A 1 141 ? 14.577 -10.495 -3.089 1.00 52.34 141 LEU A C 1
ATOM 1102 O O . LEU A 1 141 ? 13.379 -10.549 -2.833 1.00 52.34 141 LEU A O 1
ATOM 1106 N N . GLN A 1 142 ? 15.249 -11.549 -3.558 1.00 49.44 142 GLN A N 1
ATOM 1107 C CA . GLN A 1 142 ? 14.676 -12.901 -3.662 1.00 49.44 142 GLN A CA 1
ATOM 1108 C C . GLN A 1 142 ? 14.638 -13.619 -2.300 1.00 49.44 142 GLN A C 1
ATOM 1110 O O . GLN A 1 142 ? 14.923 -14.811 -2.223 1.00 49.44 142 GLN A O 1
ATOM 1115 N N . SER A 1 143 ? 14.372 -12.909 -1.201 1.00 49.62 143 SER A N 1
ATOM 1116 C CA . SER A 1 143 ? 14.188 -13.568 0.092 1.00 49.62 143 SER A CA 1
ATOM 1117 C C . SER A 1 143 ? 12.713 -13.528 0.468 1.00 49.62 143 SER A C 1
ATOM 1119 O O . SER A 1 143 ? 12.138 -12.457 0.664 1.00 49.62 143 SER A O 1
ATOM 1121 N N . ASP A 1 144 ? 12.129 -14.717 0.629 1.00 47.91 144 ASP A N 1
ATOM 1122 C CA . ASP A 1 144 ? 10.784 -14.967 1.182 1.00 47.91 144 ASP A CA 1
ATOM 1123 C C . ASP A 1 144 ? 10.607 -14.431 2.622 1.00 47.91 144 ASP A C 1
ATOM 1125 O O . ASP A 1 144 ? 9.579 -14.627 3.258 1.00 47.91 144 ASP A O 1
ATOM 1129 N N . THR A 1 145 ? 11.624 -13.757 3.163 1.00 52.31 145 THR A N 1
ATOM 1130 C CA . THR A 1 145 ? 11.727 -13.290 4.549 1.00 52.31 145 THR A CA 1
ATOM 1131 C C . THR A 1 145 ? 11.839 -11.772 4.679 1.00 52.31 145 THR A C 1
ATOM 1133 O O . THR A 1 145 ? 12.032 -11.266 5.785 1.00 52.31 145 THR A O 1
ATOM 1136 N N . ALA A 1 146 ? 11.759 -11.018 3.581 1.00 63.81 146 ALA A N 1
ATOM 1137 C CA . ALA A 1 146 ? 11.958 -9.573 3.607 1.00 63.81 146 ALA A CA 1
ATOM 1138 C C . ALA A 1 146 ? 10.702 -8.828 4.101 1.00 63.81 146 ALA A C 1
ATOM 1140 O O . ALA A 1 146 ? 10.036 -8.123 3.343 1.00 63.81 146 ALA A O 1
ATOM 1141 N N . PHE A 1 147 ? 10.408 -8.971 5.397 1.00 71.56 147 PHE A N 1
ATOM 1142 C CA . PHE A 1 147 ? 9.408 -8.172 6.096 1.00 71.56 147 PHE A CA 1
ATOM 1143 C C . PHE A 1 147 ? 9.772 -6.689 6.028 1.00 71.56 147 PHE A C 1
ATOM 1145 O O . PHE A 1 147 ? 10.917 -6.277 6.258 1.00 71.56 147 PHE A O 1
ATOM 1152 N N . GLY A 1 148 ? 8.776 -5.866 5.731 1.00 74.88 148 GLY A N 1
ATOM 1153 C CA . GLY A 1 148 ? 8.918 -4.433 5.578 1.00 74.88 148 GLY A CA 1
ATOM 1154 C C . GLY A 1 148 ? 9.103 -3.634 6.864 1.00 74.88 148 GLY A C 1
ATOM 1155 O O . GLY A 1 148 ? 8.341 -2.700 7.093 1.00 74.88 148 GLY A O 1
ATOM 1156 N N . ASN A 1 149 ? 10.104 -3.964 7.688 1.00 77.88 149 ASN A N 1
ATOM 1157 C CA . ASN A 1 149 ? 10.238 -3.447 9.056 1.00 77.88 149 ASN A CA 1
ATOM 1158 C C . ASN A 1 149 ? 10.139 -1.915 9.149 1.00 77.88 149 ASN A C 1
ATOM 1160 O O . ASN A 1 149 ? 9.414 -1.380 9.973 1.00 77.88 149 ASN A O 1
ATOM 1164 N N . GLU A 1 150 ? 10.815 -1.180 8.268 1.00 78.44 150 GLU A N 1
ATOM 1165 C CA . GLU A 1 150 ? 10.779 0.283 8.320 1.00 78.44 150 GLU A CA 1
ATOM 1166 C C . GLU A 1 150 ? 9.391 0.862 8.009 1.00 78.44 150 GLU A C 1
ATOM 1168 O O . GLU A 1 150 ? 8.919 1.767 8.697 1.00 78.44 150 GLU A O 1
ATOM 1173 N N . THR A 1 151 ? 8.724 0.327 6.985 1.00 83.06 151 THR A N 1
ATOM 1174 C CA . THR A 1 151 ? 7.355 0.718 6.632 1.00 83.06 151 THR A CA 1
ATOM 1175 C C . THR A 1 151 ? 6.408 0.364 7.774 1.00 83.06 151 THR A C 1
ATOM 1177 O O . THR A 1 151 ? 5.583 1.183 8.171 1.00 83.06 151 THR A O 1
ATOM 1180 N N . PHE A 1 152 ? 6.587 -0.820 8.357 1.00 86.25 152 PHE A N 1
ATOM 1181 C CA . PHE A 1 152 ? 5.810 -1.304 9.485 1.00 86.25 152 PHE A CA 1
ATOM 1182 C C . PHE A 1 152 ? 5.965 -0.416 10.727 1.00 86.25 152 PHE A C 1
ATOM 1184 O O . PHE A 1 152 ? 4.968 0.001 11.308 1.00 86.25 152 PHE A O 1
ATOM 1191 N N . VAL A 1 153 ? 7.191 -0.022 11.083 1.00 84.25 153 VAL A N 1
ATOM 1192 C CA . VAL A 1 153 ? 7.452 0.906 12.196 1.00 84.25 153 VAL A CA 1
ATOM 1193 C C . VAL A 1 153 ? 6.745 2.245 11.978 1.00 84.25 153 VAL A C 1
ATOM 1195 O O . VAL A 1 153 ? 6.194 2.808 12.925 1.00 84.25 153 VAL A O 1
ATOM 1198 N N . ARG A 1 154 ? 6.713 2.764 10.743 1.00 84.50 154 ARG A N 1
ATOM 1199 C CA . ARG A 1 154 ? 5.972 3.999 10.429 1.00 84.50 154 ARG A CA 1
ATOM 1200 C C . ARG A 1 154 ? 4.460 3.812 10.588 1.00 84.50 154 ARG A C 1
ATOM 1202 O O . ARG A 1 154 ? 3.820 4.690 11.158 1.00 84.50 154 ARG A O 1
ATOM 1209 N N . VAL A 1 155 ? 3.911 2.674 10.155 1.00 87.31 155 VAL A N 1
ATOM 1210 C CA . VAL A 1 155 ? 2.493 2.314 10.353 1.00 87.31 155 VAL A CA 1
ATOM 1211 C C . VAL A 1 155 ? 2.150 2.250 11.841 1.00 87.31 155 VAL A C 1
ATOM 1213 O O . VAL A 1 155 ? 1.222 2.923 12.283 1.00 87.31 155 VAL A O 1
ATOM 1216 N N . VAL A 1 156 ? 2.928 1.510 12.637 1.00 87.75 156 VAL A N 1
ATOM 1217 C CA . VAL A 1 156 ? 2.707 1.382 14.087 1.00 87.75 156 VAL A CA 1
ATOM 1218 C C . VAL A 1 156 ? 2.843 2.735 14.782 1.00 87.75 156 VAL A C 1
ATOM 1220 O O . VAL A 1 156 ? 1.996 3.087 15.600 1.00 87.75 156 VAL A O 1
ATOM 1223 N N . ARG A 1 157 ? 3.854 3.542 14.432 1.00 85.12 157 ARG A N 1
ATOM 1224 C CA . ARG A 1 157 ? 4.006 4.899 14.976 1.00 85.12 157 ARG A CA 1
ATOM 1225 C C . ARG A 1 157 ? 2.770 5.746 14.692 1.00 85.12 157 ARG A C 1
ATOM 1227 O O . ARG A 1 157 ? 2.308 6.441 15.595 1.00 85.12 157 ARG A O 1
ATOM 1234 N N . GLN A 1 158 ? 2.242 5.687 13.474 1.00 86.69 158 GLN A N 1
ATOM 1235 C CA . GLN A 1 158 ? 1.059 6.449 13.099 1.00 86.69 158 GLN A CA 1
ATOM 1236 C C . GLN A 1 158 ? -0.186 5.988 13.870 1.00 86.69 158 GLN A C 1
ATOM 1238 O O . GLN A 1 158 ? -0.913 6.822 14.405 1.00 86.69 158 GLN A O 1
ATOM 1243 N N . LEU A 1 159 ? -0.374 4.672 14.026 1.00 84.94 159 LEU A N 1
ATOM 1244 C CA . LEU A 1 159 ? -1.443 4.098 14.852 1.00 84.94 159 LEU A CA 1
ATOM 1245 C C . LEU A 1 159 ? -1.333 4.534 16.322 1.00 84.94 159 LEU A C 1
ATOM 1247 O O . LEU A 1 159 ? -2.329 4.871 16.946 1.00 84.94 159 LEU A O 1
ATOM 1251 N N . VAL A 1 160 ? -0.133 4.551 16.901 1.00 82.62 160 VAL A N 1
ATOM 1252 C CA . VAL A 1 160 ? 0.045 4.907 18.321 1.00 82.62 160 VAL A CA 1
ATOM 1253 C C . VAL A 1 160 ? -0.047 6.419 18.566 1.00 82.62 160 VAL A C 1
ATOM 1255 O O . VAL A 1 160 ? -0.436 6.835 19.656 1.00 82.62 160 VAL A O 1
ATOM 1258 N N . SER A 1 161 ? 0.308 7.246 17.577 1.00 77.75 161 SER A N 1
ATOM 1259 C CA . SER A 1 161 ? 0.359 8.709 17.734 1.00 77.75 161 SER A CA 1
ATOM 1260 C C . SER A 1 161 ? -1.002 9.391 17.614 1.00 77.75 161 SER A C 1
ATOM 1262 O O . SER A 1 161 ? -1.141 10.522 18.076 1.00 77.75 161 SER A O 1
ATOM 1264 N N . ALA A 1 162 ? -1.996 8.751 16.992 1.00 68.44 162 ALA A N 1
ATOM 1265 C CA . ALA A 1 162 ? -3.297 9.381 16.816 1.00 68.44 162 ALA A CA 1
ATOM 1266 C C . ALA A 1 162 ? -4.143 9.300 18.111 1.00 68.44 162 ALA A C 1
ATOM 1268 O O . ALA A 1 162 ? -4.313 8.218 18.683 1.00 68.44 162 ALA A O 1
ATOM 1269 N N . PRO A 1 163 ? -4.659 10.446 18.598 1.00 60.03 163 PRO A N 1
ATOM 1270 C CA . PRO A 1 163 ? -5.216 10.583 19.946 1.00 60.03 163 PRO A CA 1
ATOM 1271 C C . PRO A 1 163 ? -6.433 9.682 20.223 1.00 60.03 163 PRO A C 1
ATOM 1273 O O . PRO A 1 163 ? -6.596 9.242 21.362 1.00 60.03 163 PRO A O 1
ATOM 1276 N N . ASP A 1 164 ? -7.206 9.320 19.192 1.00 63.50 164 ASP A N 1
ATOM 1277 C CA . ASP A 1 164 ? -8.447 8.534 19.308 1.00 63.50 164 ASP A CA 1
ATOM 1278 C C . ASP A 1 164 ? -8.314 7.052 18.893 1.00 63.50 164 ASP A C 1
ATOM 1280 O O . ASP A 1 164 ? -9.295 6.303 18.870 1.00 63.50 164 ASP A O 1
ATOM 1284 N N . VAL A 1 165 ? -7.097 6.562 18.611 1.00 56.88 165 VAL A N 1
ATOM 1285 C CA . VAL A 1 165 ? -6.901 5.209 18.041 1.00 56.88 165 VAL A CA 1
ATOM 1286 C C . VAL A 1 165 ? -7.267 4.077 19.002 1.00 56.88 165 VAL A C 1
ATOM 1288 O O . VAL A 1 165 ? -7.537 2.956 18.580 1.00 56.88 165 VAL A O 1
ATOM 1291 N N . LYS A 1 166 ? -7.354 4.338 20.310 1.00 52.50 166 LYS A N 1
ATOM 1292 C CA . LYS A 1 166 ? -7.655 3.290 21.303 1.00 52.50 166 LYS A CA 1
ATOM 1293 C C . LYS A 1 166 ? -9.033 2.639 21.114 1.00 52.50 166 LYS A C 1
ATOM 1295 O O . LYS A 1 166 ? -9.220 1.525 21.604 1.00 52.50 166 LYS A O 1
ATOM 1300 N N . THR A 1 167 ? -9.952 3.290 20.399 1.00 57.50 167 THR A N 1
ATOM 1301 C CA . THR A 1 167 ? -11.327 2.817 20.149 1.00 57.50 167 THR A CA 1
ATOM 1302 C C . THR A 1 167 ? -11.732 2.813 18.674 1.00 57.50 167 THR A C 1
ATOM 1304 O O . THR A 1 167 ? -12.889 2.530 18.379 1.00 57.50 167 THR A O 1
ATOM 1307 N N . SER A 1 168 ? -10.816 3.111 17.750 1.00 72.81 168 SER A N 1
ATOM 1308 C CA . SER A 1 168 ? -11.144 3.251 16.329 1.00 72.81 168 SER A CA 1
ATOM 1309 C C . SER A 1 168 ? -11.242 1.905 15.599 1.00 72.81 168 SER A C 1
ATOM 1311 O O . SER A 1 168 ? -10.551 0.933 15.932 1.00 72.81 168 SER A O 1
ATOM 1313 N N . GLU A 1 169 ? -12.081 1.853 14.559 1.00 85.75 169 GLU A N 1
ATOM 1314 C CA . GLU A 1 169 ? -12.234 0.686 13.679 1.00 85.75 169 GLU A CA 1
ATOM 1315 C C . GLU A 1 169 ? -10.882 0.223 13.111 1.00 85.75 169 GLU A C 1
ATOM 1317 O O . GLU A 1 169 ? -10.587 -0.975 13.094 1.00 85.75 169 GLU A O 1
ATOM 1322 N N . VAL A 1 170 ? -10.003 1.166 12.750 1.00 87.12 170 VAL A N 1
ATOM 1323 C CA . VAL A 1 170 ? -8.666 0.872 12.213 1.00 87.12 170 VAL A CA 1
ATOM 1324 C C . VAL A 1 170 ? -7.796 0.060 13.183 1.00 87.12 170 VAL A C 1
ATOM 1326 O O . VAL A 1 170 ? -7.066 -0.830 12.744 1.00 87.12 170 VAL A O 1
ATOM 1329 N N . LEU A 1 171 ? -7.906 0.266 14.502 1.00 87.38 171 LEU A N 1
ATOM 1330 C CA . LEU A 1 171 ? -7.164 -0.540 15.478 1.00 87.38 171 LEU A CA 1
ATOM 1331 C C . LEU A 1 171 ? -7.752 -1.948 15.622 1.00 87.38 171 LEU A C 1
ATOM 1333 O O . LEU A 1 171 ? -7.004 -2.909 15.810 1.00 87.38 171 LEU A O 1
ATOM 1337 N N . SER A 1 172 ? -9.079 -2.077 15.539 1.00 89.44 172 SER A N 1
ATOM 1338 C CA . SER A 1 172 ? -9.752 -3.381 15.532 1.00 89.44 172 SER A CA 1
ATOM 1339 C C . SER A 1 172 ? -9.311 -4.206 14.324 1.00 89.44 172 SER A C 1
ATOM 1341 O O . SER A 1 172 ? -8.892 -5.354 14.479 1.00 89.44 172 SER A O 1
ATOM 1343 N N . VAL A 1 173 ? -9.293 -3.582 13.142 1.00 90.94 173 VAL A N 1
ATOM 1344 C CA . VAL A 1 173 ? -8.783 -4.178 11.903 1.00 90.94 173 VAL A CA 1
ATOM 1345 C C . VAL A 1 173 ? -7.311 -4.560 12.053 1.00 90.94 173 VAL A C 1
ATOM 1347 O O . VAL A 1 173 ? -6.957 -5.701 11.771 1.00 90.94 173 VAL A O 1
ATOM 1350 N N . PHE A 1 174 ? -6.457 -3.666 12.568 1.00 90.56 174 PHE A N 1
ATOM 1351 C CA . PHE A 1 174 ? -5.040 -3.977 12.790 1.00 90.56 174 PHE A CA 1
ATOM 1352 C C . PHE A 1 174 ? -4.851 -5.210 13.681 1.00 90.56 174 PHE A C 1
ATOM 1354 O O . PHE A 1 174 ? -4.102 -6.127 13.342 1.00 90.56 174 PHE A O 1
ATOM 1361 N N . LYS A 1 175 ? -5.558 -5.256 14.815 1.00 89.62 175 LYS A N 1
ATOM 1362 C CA . LYS A 1 175 ? -5.464 -6.368 15.764 1.00 89.62 175 LYS A CA 1
ATOM 1363 C C . LYS A 1 175 ? -5.991 -7.672 15.171 1.00 89.62 175 LYS A C 1
ATOM 1365 O O . LYS A 1 175 ? -5.336 -8.702 15.297 1.00 89.62 175 LYS A O 1
ATOM 1370 N N . GLY A 1 176 ? -7.170 -7.627 14.557 1.00 90.38 176 GLY A N 1
ATOM 1371 C CA . GLY A 1 176 ? -7.870 -8.802 14.049 1.00 90.38 176 GLY A CA 1
ATOM 1372 C C . GLY A 1 176 ? -7.236 -9.387 12.791 1.00 90.38 176 GLY A C 1
ATOM 1373 O O . GLY A 1 176 ? -6.961 -10.582 12.756 1.00 90.38 176 GLY A O 1
ATOM 1374 N N . GLU A 1 177 ? -6.991 -8.555 11.778 1.00 92.69 177 GLU A N 1
ATOM 1375 C CA . GLU A 1 177 ? -6.503 -9.008 10.469 1.00 92.69 177 GLU A CA 1
ATOM 1376 C C . GLU A 1 177 ? -4.990 -9.235 10.441 1.00 92.69 177 GLU A C 1
ATOM 1378 O O . GLU A 1 177 ? -4.536 -10.046 9.638 1.00 92.69 177 GLU A O 1
ATOM 1383 N N . TYR A 1 178 ? -4.212 -8.544 11.289 1.00 91.56 178 TYR A N 1
ATOM 1384 C CA . TYR A 1 178 ? -2.748 -8.575 11.205 1.00 91.56 178 TYR A CA 1
ATOM 1385 C C . TYR A 1 178 ? -2.076 -9.082 12.478 1.00 91.56 178 TYR A C 1
ATOM 1387 O O . TYR A 1 178 ? -1.425 -10.124 12.448 1.00 91.56 178 TYR A O 1
ATOM 1395 N N . LEU A 1 179 ? -2.239 -8.383 13.606 1.00 89.06 179 LEU A N 1
ATOM 1396 C CA . LEU A 1 179 ? -1.507 -8.708 14.835 1.00 89.06 179 LEU A CA 1
ATOM 1397 C C . LEU A 1 179 ? -1.813 -10.125 15.333 1.00 89.06 179 LEU A C 1
ATOM 1399 O O . LEU A 1 179 ? -0.909 -10.852 15.718 1.00 89.06 179 LEU A O 1
ATOM 1403 N N . ASN A 1 180 ? -3.073 -10.551 15.311 1.00 89.06 180 ASN A N 1
ATOM 1404 C CA . ASN A 1 180 ? -3.444 -11.892 15.766 1.00 89.06 180 ASN A CA 1
ATOM 1405 C C . ASN A 1 180 ? -3.186 -12.980 14.712 1.00 89.06 180 ASN A C 1
ATOM 1407 O O . ASN A 1 180 ? -3.178 -14.159 15.057 1.00 89.06 180 ASN A O 1
ATOM 1411 N N . ALA A 1 181 ? -2.995 -12.594 13.449 1.00 87.06 181 ALA A N 1
ATOM 1412 C CA . ALA A 1 181 ? -2.900 -13.517 12.324 1.00 87.06 181 ALA A CA 1
ATOM 1413 C C . ALA A 1 181 ? -1.454 -13.859 11.932 1.00 87.06 181 ALA A C 1
ATOM 1415 O O . ALA A 1 181 ? -1.211 -14.977 11.479 1.00 87.06 181 ALA A O 1
ATOM 1416 N N . TYR A 1 182 ? -0.500 -12.937 12.112 1.00 85.44 182 TYR A N 1
ATOM 1417 C CA . TYR A 1 182 ? 0.866 -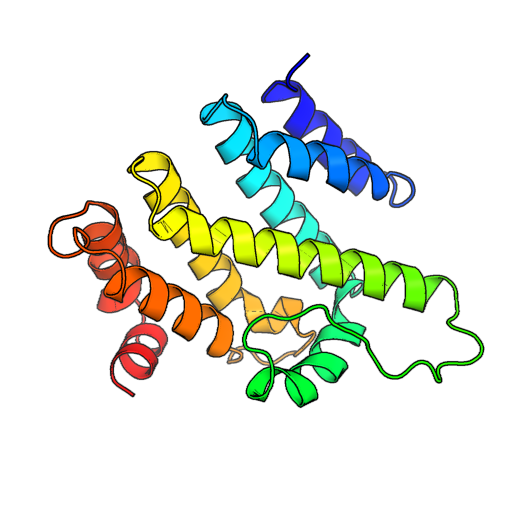13.102 11.606 1.00 85.44 182 TYR A CA 1
ATOM 1418 C C . TYR A 1 182 ? 1.941 -12.954 12.694 1.00 85.44 182 TYR A C 1
ATOM 1420 O O . TYR A 1 182 ? 2.011 -11.953 13.410 1.00 85.44 182 TYR A O 1
ATOM 1428 N N . THR A 1 183 ? 2.813 -13.960 12.805 1.00 84.12 183 THR A N 1
ATOM 1429 C CA . THR A 1 183 ? 3.872 -14.038 13.829 1.00 84.12 183 THR A CA 1
ATOM 1430 C C . THR A 1 183 ? 4.958 -12.975 13.657 1.00 84.12 183 THR A C 1
ATOM 1432 O O . THR A 1 183 ? 5.493 -12.476 14.643 1.00 84.12 183 THR A O 1
ATOM 1435 N N . ASP A 1 184 ? 5.296 -12.615 12.420 1.00 81.19 184 ASP A N 1
ATOM 1436 C CA . ASP A 1 184 ? 6.247 -11.542 12.115 1.00 81.19 184 ASP A CA 1
ATOM 1437 C C . ASP A 1 184 ? 5.721 -10.184 12.601 1.00 81.19 184 ASP A C 1
ATOM 1439 O O . ASP A 1 184 ? 6.431 -9.467 13.303 1.00 81.19 184 ASP A O 1
ATOM 1443 N N . VAL A 1 185 ? 4.449 -9.874 12.343 1.00 84.62 185 VAL A N 1
ATOM 1444 C CA . VAL A 1 185 ? 3.778 -8.673 12.858 1.00 84.62 185 VAL A CA 1
ATOM 1445 C C . VAL A 1 185 ? 3.810 -8.648 14.387 1.00 84.62 185 VAL A C 1
ATOM 1447 O O . VAL A 1 185 ? 4.149 -7.617 14.966 1.00 84.62 185 VAL A O 1
ATOM 1450 N N . GLN A 1 186 ? 3.515 -9.765 15.062 1.00 84.94 186 GLN A N 1
ATOM 1451 C CA . GLN A 1 186 ? 3.619 -9.855 16.528 1.00 84.94 186 GLN A CA 1
ATOM 1452 C C . GLN A 1 186 ? 5.036 -9.561 17.012 1.00 84.94 186 GLN A C 1
ATOM 1454 O O . GLN A 1 186 ? 5.226 -8.745 17.913 1.00 84.94 186 GLN A O 1
ATOM 1459 N N . TYR A 1 187 ? 6.024 -10.204 16.392 1.00 85.06 187 TYR A N 1
ATOM 1460 C CA . TYR A 1 187 ? 7.425 -10.053 16.750 1.00 85.06 187 TYR A CA 1
ATOM 1461 C C . TYR A 1 187 ? 7.875 -8.590 16.643 1.00 85.06 187 TYR A C 1
ATOM 1463 O O . TYR A 1 187 ? 8.359 -8.039 17.632 1.00 85.06 187 TYR A O 1
ATOM 1471 N N . PHE A 1 188 ? 7.640 -7.947 15.495 1.00 82.00 188 PHE A N 1
ATOM 1472 C CA . PHE A 1 188 ? 8.042 -6.558 15.232 1.00 82.00 188 PHE A CA 1
ATOM 1473 C C . PHE A 1 188 ? 7.172 -5.505 15.933 1.00 82.00 188 PHE A C 1
ATOM 1475 O O . PHE A 1 188 ? 7.532 -4.335 15.959 1.00 82.00 188 PHE A O 1
ATOM 1482 N N . THR A 1 189 ? 6.012 -5.874 16.486 1.00 82.50 189 THR A N 1
ATOM 1483 C CA . THR A 1 189 ? 5.211 -4.945 17.308 1.00 82.50 189 THR A CA 1
ATOM 1484 C C . THR A 1 189 ? 5.773 -4.821 18.726 1.00 82.50 189 THR A C 1
ATOM 1486 O O . THR A 1 189 ? 5.609 -3.785 19.366 1.00 82.50 189 THR A O 1
ATOM 1489 N N . VAL A 1 190 ? 6.395 -5.886 19.243 1.00 77.38 190 VAL A N 1
ATOM 1490 C CA . VAL A 1 190 ? 6.861 -5.976 20.639 1.00 77.38 190 VAL A CA 1
ATOM 1491 C C . VAL A 1 190 ? 8.334 -5.567 20.802 1.00 77.38 190 VAL A C 1
ATOM 1493 O O . VAL A 1 190 ? 8.731 -5.207 21.910 1.00 77.38 190 VAL A O 1
ATOM 1496 N N . HIS A 1 191 ? 9.125 -5.607 19.725 1.00 64.50 191 HIS A N 1
ATOM 1497 C CA . HIS A 1 191 ? 10.573 -5.349 19.710 1.00 64.50 191 HIS A CA 1
ATOM 1498 C C . HIS A 1 191 ? 10.918 -4.150 18.828 1.00 64.50 191 HIS A C 1
ATOM 1500 O O . HIS A 1 191 ? 11.865 -3.418 19.194 1.00 64.50 191 HIS A O 1
#

Radius of gyration: 17.12 Å; chains: 1; bounding box: 42×33×44 Å

Foldseek 3Di:
DQDDLVRLVVLLVVCVVDVVSVVSLVSLVVQLVDPDPVSNLSSLVSNLVSLLVCLLVVLQQPVLVVCVVVVVPDPDDDDDDPPPPPDPDVSNVSSVVSNVVVVVSLVSLLLQCQDPDQVSNQSSLVSLQVCQCCVCSSNVHPDNPRGNLVSLVSNLCSLVPRPPNVPGPNVVCCVPVPCVPDPVSVVSNVD

Sequence (191 aa):
MSPTIVDVKHLEAKIKEDPKHANELLKIMECMKGHDKAAAIAAVQSLRRLFLYFAEKGELKGMSILISSILPLLTISYVTVPSHVEDADPISAYSKWLWEHYVAFLSSVIAWISEDDEALQVTALRTAMEIVAQQGTYKGLQSDTAFGNETFVRVVRQLVSAPDVKTSEVLSVFKGEYLNAYTDVQYFTVH

Secondary structure (DSSP, 8-state):
-PPPHHHHHHHHHHHHH-GGGGGGHHHHHHHHTSS-HHHHHHHHHHHHHHHHHHHHTTTTHHHHHHHHTTGGG-SSS-----S--TT--HHHHHHHHHHHHHHHHHHHHHHHTTSS-HHHHHHHHHHHHHHHHTHHHHTT---TT---HHHHHHHHHHHHHSTTGGG-HHHHHIIIIIITT-HHHHHHHH-

InterPro domains:
  IPR027193 Nucleolar complex protein 4-like [PTHR12455] (7-190)

Organism: Aphanomyces astaci (NCBI:txid112090)

pLDDT: mean 76.31, std 16.71, range [31.7, 94.5]